Protein AF-A0A7S0FZ85-F1 (afdb_monomer)

Secondary structure (DSSP, 8-state):
------S---SSHHHHHHHHHHTS-SEEEEESS-TTTTSEEEEEEEEEEEEEEEEHHHHHHSGGGGB-SSHHHHHHHHHHTT-EEE---TTT--HHHHHHHHHHT---B--SSHHHHHHHHHHHHHTT--EEEEEEES-HHHHHS-EEE-BPPBPTTTSSBSS--EEEEEEE--SSTT-HHHHHHHH------HHHHHHHHHHHHTSS-TT--TT-HHHHHHHHHHHHHIIIIIS--SS---TTTTSPPPPS--TTTT--SSEEEEE--BTTTB--B-TTS-B-SS----HHHHHHHHHHHHTT--GGGEEEEE--S-HHHHHHHH-SS---GGG-

Radius of gyration: 24.1 Å; Cα contacts (8 Å, |Δi|>4): 458; chains: 1; bounding box: 69×55×60 Å

InterPro domains:
  IPR007210 ABC-type glycine betaine transport system, substrate-binding domain [PF04069] (9-205)

Organism: NCBI:txid73915

Structure (mmCIF, N/CA/C/O backbone):
data_AF-A0A7S0FZ85-F1
#
_entry.id   AF-A0A7S0FZ85-F1
#
loop_
_atom_site.group_PDB
_atom_site.id
_atom_site.type_symbol
_atom_site.label_atom_id
_atom_site.label_alt_id
_atom_site.label_comp_id
_atom_site.label_asym_id
_atom_site.label_entity_id
_atom_site.label_seq_id
_atom_site.pdbx_PDB_ins_code
_atom_site.Cartn_x
_atom_site.Cartn_y
_atom_site.Cartn_z
_atom_site.occupancy
_atom_site.B_iso_or_equiv
_atom_site.auth_seq_id
_atom_site.auth_comp_id
_atom_site.auth_asym_id
_atom_site.auth_atom_id
_atom_site.pdbx_PDB_model_num
ATOM 1 N N . MET A 1 1 ? 13.161 -17.984 -22.690 1.00 35.00 1 MET A N 1
ATOM 2 C CA . MET A 1 1 ? 14.186 -17.324 -21.854 1.00 35.00 1 MET A CA 1
ATOM 3 C C . MET A 1 1 ? 13.791 -17.594 -20.424 1.00 35.00 1 MET A C 1
ATOM 5 O O . MET A 1 1 ? 12.645 -17.324 -20.095 1.00 35.00 1 MET A O 1
ATOM 9 N N . ALA A 1 2 ? 14.662 -18.213 -19.631 1.00 27.00 2 ALA A N 1
ATOM 10 C CA . ALA A 1 2 ? 14.401 -18.362 -18.207 1.00 27.00 2 ALA A CA 1
ATOM 11 C C . ALA A 1 2 ? 14.344 -16.955 -17.605 1.00 27.00 2 ALA A C 1
ATOM 13 O O . ALA A 1 2 ? 15.290 -16.186 -17.784 1.00 27.00 2 ALA A O 1
ATOM 14 N N . VAL A 1 3 ? 13.227 -16.607 -16.967 1.00 30.38 3 VAL A N 1
ATOM 15 C CA . VAL A 1 3 ? 13.177 -15.457 -16.068 1.00 30.38 3 VAL A CA 1
ATOM 16 C C . VAL A 1 3 ? 14.133 -15.820 -14.941 1.00 30.38 3 VAL A C 1
ATOM 18 O O . VAL A 1 3 ? 13.850 -16.703 -14.138 1.00 30.38 3 VAL A O 1
ATOM 21 N N . THR A 1 4 ? 15.339 -15.263 -14.981 1.00 34.91 4 THR A N 1
ATOM 22 C CA . THR A 1 4 ? 16.288 -15.370 -13.879 1.00 34.91 4 THR A CA 1
ATOM 23 C C . THR A 1 4 ? 15.599 -14.806 -12.650 1.00 34.91 4 THR A C 1
ATOM 25 O O . THR A 1 4 ? 15.216 -13.636 -12.668 1.00 34.91 4 THR A O 1
ATOM 28 N N . GLU A 1 5 ? 15.411 -15.642 -11.626 1.00 40.28 5 GLU A N 1
ATOM 29 C CA . GLU A 1 5 ? 15.020 -15.205 -10.286 1.00 40.28 5 GLU A CA 1
ATOM 30 C C . GLU A 1 5 ? 15.815 -13.947 -9.938 1.00 40.28 5 GLU A C 1
ATOM 32 O O . GLU A 1 5 ? 17.039 -13.935 -10.095 1.00 40.28 5 GLU A O 1
ATOM 37 N N . TYR A 1 6 ? 15.127 -12.878 -9.529 1.00 45.69 6 TYR A N 1
ATOM 38 C CA . TYR A 1 6 ? 15.775 -11.660 -9.058 1.00 45.69 6 TYR A CA 1
ATOM 39 C C . TYR A 1 6 ? 16.738 -12.052 -7.925 1.00 45.69 6 TYR A C 1
ATOM 41 O O . TYR A 1 6 ? 16.269 -12.442 -6.855 1.00 45.69 6 TYR A O 1
ATOM 49 N N . PRO A 1 7 ? 18.070 -11.988 -8.123 1.00 54.56 7 PRO A N 1
ATOM 50 C CA . PRO A 1 7 ? 19.026 -12.635 -7.220 1.00 54.56 7 PRO A CA 1
ATOM 51 C C . PRO A 1 7 ? 19.124 -11.955 -5.847 1.00 54.56 7 PRO A C 1
ATOM 53 O O . PRO A 1 7 ? 19.825 -12.441 -4.961 1.00 54.56 7 PRO A O 1
ATOM 56 N N . TYR A 1 8 ? 18.417 -10.840 -5.657 1.00 61.31 8 TYR A N 1
ATOM 57 C CA . TYR A 1 8 ? 18.461 -10.034 -4.453 1.00 61.31 8 TYR A CA 1
ATOM 58 C C . TYR A 1 8 ? 17.046 -9.745 -3.948 1.00 61.31 8 TYR A C 1
ATOM 60 O O . TYR A 1 8 ? 16.333 -8.910 -4.501 1.00 61.31 8 TYR A O 1
ATOM 68 N N . GLN A 1 9 ? 16.657 -10.419 -2.866 1.00 67.50 9 GLN A N 1
ATOM 69 C CA . GLN A 1 9 ? 15.517 -10.030 -2.039 1.00 67.50 9 GLN A CA 1
ATOM 70 C C . GLN A 1 9 ? 16.036 -9.362 -0.767 1.00 67.50 9 GLN A C 1
ATOM 72 O O . GLN A 1 9 ? 16.870 -9.914 -0.048 1.00 67.50 9 GLN A O 1
ATOM 77 N N . PHE A 1 10 ? 15.531 -8.165 -0.487 1.00 73.44 10 PHE A N 1
ATOM 78 C CA . PHE A 1 10 ? 15.885 -7.390 0.696 1.00 73.44 10 PHE A CA 1
ATOM 79 C C . PHE A 1 10 ? 14.686 -7.314 1.631 1.00 73.44 10 PHE A C 1
ATOM 81 O O . PHE A 1 10 ? 13.560 -7.100 1.196 1.00 73.44 10 PHE A O 1
ATOM 88 N N . ASN A 1 11 ? 14.925 -7.459 2.931 1.00 69.44 11 ASN A N 1
ATOM 89 C CA . ASN A 1 11 ? 13.868 -7.427 3.945 1.00 69.44 11 ASN A CA 1
ATOM 90 C C . ASN A 1 11 ? 13.599 -6.015 4.499 1.00 69.44 11 ASN A C 1
ATOM 92 O O . ASN A 1 11 ? 12.772 -5.857 5.391 1.00 69.44 11 ASN A O 1
ATOM 96 N N . SER A 1 12 ? 14.328 -4.999 4.024 1.00 73.88 12 SER A N 1
ATOM 97 C CA . SER A 1 12 ? 14.182 -3.600 4.443 1.00 73.88 12 SER A CA 1
ATOM 98 C C . SER A 1 12 ? 14.848 -2.631 3.460 1.00 73.88 12 SER A C 1
ATOM 100 O O . SER A 1 12 ? 15.860 -2.983 2.841 1.00 73.88 12 SER A O 1
ATOM 102 N N . SER A 1 13 ? 14.365 -1.380 3.391 1.00 81.81 13 SER A N 1
ATOM 103 C CA . SER A 1 13 ? 15.016 -0.306 2.614 1.00 81.81 13 SER A CA 1
ATOM 104 C C . SER A 1 13 ? 16.475 -0.093 3.024 1.00 81.81 13 SER A C 1
ATOM 106 O O . SER A 1 13 ? 17.323 0.142 2.170 1.00 81.81 13 SER A O 1
ATOM 108 N N . GLU A 1 14 ? 16.796 -0.241 4.313 1.00 82.50 14 GLU A N 1
ATOM 109 C CA . GLU A 1 14 ? 18.172 -0.102 4.800 1.00 82.50 14 GLU A CA 1
ATOM 110 C C . GLU A 1 14 ? 19.080 -1.223 4.275 1.00 82.50 14 GLU A C 1
ATOM 112 O O . GLU A 1 14 ? 20.201 -0.964 3.839 1.00 82.50 14 GLU A O 1
ATOM 117 N N . SER A 1 15 ? 18.614 -2.476 4.277 1.00 81.50 15 SER A N 1
ATOM 118 C CA . SER A 1 15 ? 19.395 -3.590 3.723 1.00 81.50 15 SER A CA 1
ATOM 119 C C . SER A 1 15 ? 19.633 -3.435 2.215 1.00 81.50 15 SER A C 1
ATOM 121 O O . SER A 1 15 ? 20.761 -3.639 1.761 1.00 81.50 15 SER A O 1
ATOM 123 N N . ALA A 1 16 ? 18.622 -2.973 1.471 1.00 84.56 16 ALA A N 1
ATOM 124 C CA . ALA A 1 16 ? 18.735 -2.683 0.045 1.00 84.56 16 ALA A CA 1
ATOM 125 C C . ALA A 1 16 ? 19.700 -1.517 -0.225 1.00 84.56 16 ALA A C 1
ATOM 127 O O . ALA A 1 16 ? 20.583 -1.619 -1.073 1.00 84.56 16 ALA A O 1
ATOM 128 N N . ALA A 1 17 ? 19.620 -0.431 0.548 1.00 85.06 17 ALA A N 1
ATOM 129 C CA . ALA A 1 17 ? 20.538 0.699 0.418 1.00 85.06 17 ALA A CA 1
ATOM 130 C C . ALA A 1 17 ? 21.989 0.318 0.736 1.00 85.06 17 ALA A C 1
ATOM 132 O O . ALA A 1 17 ? 22.919 0.786 0.081 1.00 85.06 17 ALA A O 1
ATOM 133 N N . ASN A 1 18 ? 22.203 -0.570 1.709 1.00 86.00 18 ASN A N 1
ATOM 134 C CA . ASN A 1 18 ? 23.529 -1.111 1.985 1.00 86.00 18 ASN A CA 1
ATOM 135 C C . ASN A 1 18 ? 24.073 -1.956 0.824 1.00 86.00 18 ASN A C 1
ATOM 137 O O . ASN A 1 18 ? 25.271 -1.901 0.560 1.00 86.00 18 ASN A O 1
ATOM 141 N N . ALA A 1 19 ? 23.222 -2.697 0.111 1.00 85.25 19 ALA A N 1
ATOM 142 C CA . ALA A 1 19 ? 23.628 -3.399 -1.106 1.00 85.25 19 ALA A CA 1
ATOM 143 C C . ALA A 1 19 ? 24.015 -2.422 -2.228 1.00 85.25 19 ALA A C 1
ATOM 145 O O . ALA A 1 19 ? 25.037 -2.625 -2.885 1.00 85.25 19 ALA A O 1
ATOM 146 N N . VAL A 1 20 ? 23.291 -1.302 -2.365 1.00 84.50 20 VAL A N 1
ATOM 147 C CA . VAL A 1 20 ? 23.674 -0.214 -3.282 1.00 84.50 20 VAL A CA 1
ATOM 148 C C . VAL A 1 20 ? 25.048 0.354 -2.925 1.00 84.50 20 VAL A C 1
ATOM 150 O O . VAL A 1 20 ? 25.921 0.435 -3.787 1.00 84.50 20 VAL A O 1
ATOM 153 N N . ARG A 1 21 ? 25.299 0.662 -1.644 1.00 87.25 21 ARG A N 1
ATOM 154 C CA . ARG A 1 21 ? 26.613 1.140 -1.157 1.00 87.25 21 ARG A CA 1
ATOM 155 C C . ARG A 1 21 ? 27.754 0.179 -1.495 1.00 87.25 21 ARG A C 1
ATOM 157 O O . ARG A 1 21 ? 28.847 0.626 -1.822 1.00 87.25 21 ARG A O 1
ATOM 164 N N . ARG A 1 22 ? 27.507 -1.133 -1.413 1.00 87.12 22 ARG A N 1
ATOM 165 C CA . ARG A 1 22 ? 28.497 -2.178 -1.724 1.00 87.12 22 ARG A CA 1
ATOM 166 C C . ARG A 1 22 ? 28.657 -2.457 -3.222 1.00 87.12 22 ARG A C 1
ATOM 168 O O . ARG A 1 22 ? 29.558 -3.203 -3.586 1.00 87.12 22 ARG A O 1
ATOM 175 N N . GLY A 1 23 ? 27.819 -1.865 -4.076 1.00 82.12 23 GLY A N 1
ATOM 176 C CA . GLY A 1 23 ? 27.829 -2.115 -5.521 1.00 82.12 23 GLY A CA 1
ATOM 177 C C . GLY A 1 23 ? 27.241 -3.474 -5.913 1.00 82.12 23 GLY A C 1
ATOM 178 O O . GLY A 1 23 ? 27.530 -3.971 -6.993 1.00 82.12 23 GLY A O 1
ATOM 179 N N . GLU A 1 24 ? 26.440 -4.089 -5.038 1.00 83.19 24 GLU A N 1
ATOM 180 C CA . GLU A 1 24 ? 25.703 -5.330 -5.334 1.00 83.19 24 GLU A CA 1
ATOM 181 C C . GLU A 1 24 ? 24.423 -5.049 -6.135 1.00 83.19 24 GLU A C 1
ATOM 183 O O . GLU A 1 24 ? 23.919 -5.920 -6.837 1.00 83.19 24 GLU A O 1
ATOM 188 N N . VAL A 1 25 ? 23.898 -3.826 -6.013 1.00 81.56 25 VAL A N 1
ATOM 189 C CA . VAL A 1 25 ? 22.704 -3.329 -6.700 1.00 81.56 25 VAL A CA 1
ATOM 190 C C . VAL A 1 25 ? 22.992 -1.923 -7.211 1.00 81.56 25 VAL A C 1
ATOM 192 O O . VAL A 1 25 ? 23.540 -1.100 -6.481 1.00 81.56 25 VAL A O 1
ATOM 195 N N . ASP A 1 26 ? 22.603 -1.618 -8.445 1.00 77.06 26 ASP A N 1
ATOM 196 C CA . ASP A 1 26 ? 22.867 -0.299 -9.030 1.00 77.06 26 ASP A CA 1
ATOM 197 C C . ASP A 1 26 ? 21.917 0.781 -8.498 1.00 77.06 26 ASP A C 1
ATOM 199 O O . ASP A 1 26 ? 22.338 1.910 -8.234 1.00 77.06 26 ASP A O 1
ATOM 203 N N . ILE A 1 27 ? 20.632 0.438 -8.343 1.00 80.31 27 ILE A N 1
ATOM 204 C CA . ILE A 1 27 ? 19.545 1.368 -8.021 1.00 80.31 27 ILE A CA 1
ATOM 205 C C . ILE A 1 27 ? 18.593 0.732 -7.005 1.00 80.31 27 ILE A C 1
ATOM 207 O O . ILE A 1 27 ? 18.130 -0.392 -7.184 1.00 80.31 27 ILE A O 1
ATOM 211 N N . LEU A 1 28 ? 18.224 1.501 -5.986 1.00 81.38 28 LEU A N 1
ATOM 212 C CA . LEU A 1 28 ? 17.037 1.281 -5.170 1.00 81.38 28 LEU A CA 1
ATOM 213 C C . LEU A 1 28 ? 16.027 2.378 -5.521 1.00 81.38 28 LEU A C 1
ATOM 215 O O . LEU A 1 28 ? 16.229 3.551 -5.200 1.00 81.38 28 LEU A O 1
ATOM 219 N N . ALA A 1 29 ? 14.959 1.983 -6.216 1.00 80.81 29 ALA A N 1
ATOM 220 C CA . ALA A 1 29 ? 13.966 2.906 -6.766 1.00 80.81 29 ALA A CA 1
ATOM 221 C C . ALA A 1 29 ? 13.216 3.686 -5.675 1.00 80.81 29 ALA A C 1
ATOM 223 O O . ALA A 1 29 ? 12.905 4.862 -5.864 1.00 80.81 29 ALA A O 1
ATOM 224 N N . GLU A 1 30 ? 12.987 3.045 -4.529 1.00 82.00 30 GLU A N 1
ATOM 225 C CA . GLU A 1 30 ? 12.226 3.596 -3.418 1.00 82.00 30 GLU A CA 1
ATOM 226 C C . GLU A 1 30 ? 12.865 3.217 -2.077 1.00 82.00 30 GLU A C 1
ATOM 228 O O . GLU A 1 30 ? 13.047 2.045 -1.744 1.00 82.00 30 GLU A O 1
ATOM 233 N N . CYS A 1 31 ? 13.196 4.227 -1.282 1.00 83.81 31 CYS A N 1
ATOM 234 C CA . CYS A 1 31 ? 13.675 4.071 0.079 1.00 83.81 31 CYS A CA 1
ATOM 235 C C . CYS A 1 31 ? 12.766 4.802 1.075 1.00 83.81 31 CYS A C 1
ATOM 237 O O . CYS A 1 31 ? 12.530 6.004 0.944 1.00 83.81 31 CYS A O 1
ATOM 239 N N . TRP A 1 32 ? 12.358 4.064 2.113 1.00 83.06 32 TRP A N 1
ATOM 240 C CA . TRP A 1 32 ? 11.503 4.497 3.225 1.00 83.06 32 TRP A CA 1
ATOM 241 C C . TRP A 1 32 ? 12.280 4.872 4.499 1.00 83.06 32 TRP A C 1
ATOM 243 O O . TRP A 1 32 ? 11.699 5.067 5.563 1.00 83.06 32 TRP A O 1
ATOM 253 N N . THR A 1 33 ? 13.608 4.945 4.433 1.00 79.19 33 THR A N 1
ATOM 254 C CA . THR A 1 33 ? 14.489 5.280 5.562 1.00 79.19 33 THR A CA 1
ATOM 255 C C . THR A 1 33 ? 15.518 6.342 5.160 1.00 79.19 33 THR A C 1
ATOM 257 O O . THR A 1 33 ? 15.493 6.892 4.060 1.00 79.19 33 THR A O 1
ATOM 260 N N . ALA A 1 34 ? 16.458 6.667 6.048 1.00 77.62 34 ALA A N 1
ATOM 261 C CA . ALA A 1 34 ? 17.569 7.563 5.736 1.00 77.62 34 ALA A CA 1
ATOM 262 C C . ALA A 1 34 ? 18.654 6.863 4.880 1.00 77.62 34 ALA A C 1
ATOM 264 O O . ALA A 1 34 ? 19.801 6.731 5.302 1.00 77.62 34 ALA A O 1
ATOM 265 N N . CYS A 1 35 ? 18.312 6.412 3.667 1.00 82.44 35 CYS A N 1
ATOM 266 C CA . CYS A 1 35 ? 19.232 5.646 2.811 1.00 82.44 35 CYS A CA 1
ATOM 267 C C . CYS A 1 35 ? 20.357 6.469 2.165 1.00 82.44 35 CYS A C 1
ATOM 269 O O . CYS A 1 35 ? 21.256 5.889 1.561 1.00 82.44 35 CYS A O 1
ATOM 271 N N . THR A 1 36 ? 20.335 7.797 2.266 1.00 84.44 36 THR A N 1
ATOM 272 C CA . THR A 1 36 ? 21.142 8.700 1.424 1.00 84.44 36 THR A CA 1
ATOM 273 C C . THR A 1 36 ? 22.639 8.738 1.758 1.00 84.44 36 THR A C 1
ATOM 275 O O . THR A 1 36 ? 23.430 9.266 0.982 1.00 84.44 36 THR A O 1
ATOM 278 N N . GLY A 1 37 ? 23.066 8.185 2.896 1.00 86.75 37 GLY A N 1
ATOM 279 C CA . GLY A 1 37 ? 24.476 8.182 3.289 1.00 86.75 37 GLY A CA 1
ATOM 280 C C . GLY A 1 37 ? 25.348 7.333 2.357 1.00 86.75 37 GLY A C 1
ATOM 281 O O . GLY A 1 37 ? 25.099 6.140 2.204 1.00 86.75 37 GLY A O 1
ATOM 282 N N . GLY A 1 38 ? 26.395 7.923 1.772 1.00 85.50 38 GLY A N 1
ATOM 283 C CA . G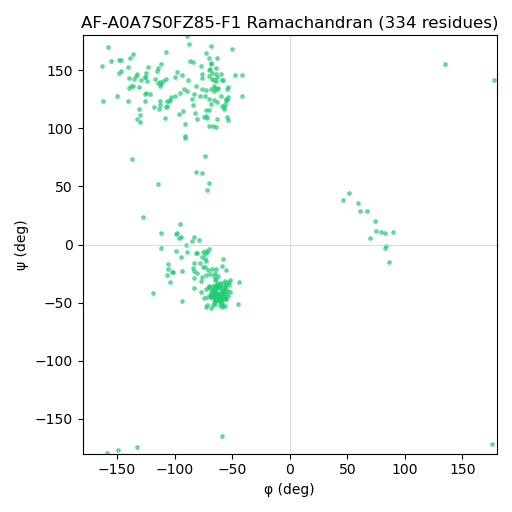LY A 1 38 ? 27.408 7.196 0.988 1.00 85.50 38 GLY A CA 1
ATOM 284 C C . GLY A 1 38 ? 26.969 6.737 -0.409 1.00 85.50 38 GLY A C 1
ATOM 285 O O . GLY A 1 38 ? 27.678 5.947 -1.023 1.00 85.50 38 GLY A O 1
ATOM 286 N N . VAL A 1 39 ? 25.830 7.222 -0.904 1.00 88.56 39 VAL A N 1
ATOM 287 C CA . VAL A 1 39 ? 25.280 6.960 -2.246 1.00 88.56 39 VAL A CA 1
ATOM 288 C C . VAL A 1 39 ? 24.770 8.263 -2.851 1.00 88.56 39 VAL A C 1
ATOM 290 O O . VAL A 1 39 ? 24.559 9.241 -2.132 1.00 88.56 39 VAL A O 1
ATOM 293 N N . SER A 1 40 ? 24.543 8.282 -4.162 1.00 89.44 40 SER A N 1
ATOM 294 C CA . SER A 1 40 ? 23.756 9.356 -4.763 1.00 89.44 40 SER A CA 1
ATOM 295 C C . SER A 1 40 ? 22.273 9.134 -4.474 1.00 89.44 40 SER A C 1
ATOM 297 O O . SER A 1 40 ? 21.806 7.997 -4.375 1.00 89.44 40 SER A O 1
ATOM 299 N N . ALA A 1 41 ? 21.533 10.227 -4.308 1.00 88.38 41 ALA A N 1
ATOM 300 C CA . ALA A 1 41 ? 20.122 10.182 -3.960 1.00 88.38 41 ALA A CA 1
ATOM 301 C C . ALA A 1 41 ? 19.355 11.363 -4.553 1.00 88.38 41 ALA A C 1
ATOM 303 O O . ALA A 1 41 ? 19.875 12.479 -4.641 1.00 88.38 41 ALA A O 1
ATOM 304 N N . LYS A 1 42 ? 18.088 11.131 -4.895 1.00 84.50 42 LYS A N 1
ATOM 305 C CA . LYS A 1 42 ? 17.154 12.170 -5.339 1.00 84.50 42 LYS A CA 1
ATOM 306 C C . LYS A 1 42 ? 15.791 11.943 -4.682 1.00 84.50 42 LYS A C 1
ATOM 308 O O . LYS A 1 42 ? 15.351 10.792 -4.608 1.00 84.50 42 LYS A O 1
ATOM 313 N N . PRO A 1 43 ? 15.127 12.997 -4.172 1.00 82.06 43 PRO A N 1
ATOM 314 C CA . PRO A 1 43 ? 13.810 12.828 -3.582 1.00 82.06 43 PRO A CA 1
ATOM 315 C C . PRO A 1 43 ? 12.817 12.461 -4.683 1.00 82.06 43 PRO A C 1
ATOM 317 O O . PRO A 1 43 ? 12.871 13.008 -5.783 1.00 82.06 43 PRO A O 1
ATOM 320 N N . LEU A 1 44 ? 11.874 11.576 -4.379 1.00 75.69 44 LEU A N 1
ATOM 321 C CA . LEU A 1 44 ? 10.758 11.285 -5.281 1.00 75.69 44 LEU A CA 1
ATOM 322 C C . LEU A 1 44 ? 9.741 12.437 -5.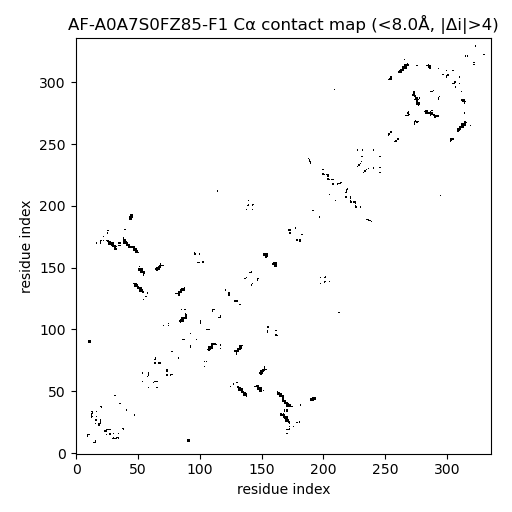331 1.00 75.69 44 LEU A C 1
ATOM 324 O O . LEU A 1 44 ? 8.921 12.486 -6.237 1.00 75.69 44 LEU A O 1
ATOM 328 N N . GLY A 1 45 ? 9.811 13.389 -4.393 1.00 75.94 45 GLY A N 1
ATOM 329 C CA . GLY A 1 45 ? 8.815 14.461 -4.242 1.00 75.94 45 GLY A CA 1
ATOM 330 C C . GLY A 1 45 ? 7.585 14.032 -3.438 1.00 75.94 45 GLY A C 1
ATOM 331 O O . GLY A 1 45 ? 6.604 14.764 -3.359 1.00 75.94 45 GLY A O 1
ATOM 332 N N . LEU A 1 46 ? 7.651 12.854 -2.817 1.00 77.88 46 LEU A N 1
ATOM 333 C CA . LEU A 1 46 ? 6.552 12.208 -2.116 1.00 77.88 46 LEU A CA 1
ATOM 334 C C . LEU A 1 46 ? 6.961 11.889 -0.684 1.00 77.88 46 LEU A C 1
ATOM 336 O O . LEU A 1 46 ? 8.121 11.565 -0.419 1.00 77.88 46 LEU A O 1
ATOM 340 N N . ASN A 1 47 ? 5.983 11.937 0.215 1.00 86.38 47 ASN A N 1
ATOM 341 C CA . ASN A 1 47 ? 6.139 11.432 1.567 1.00 86.38 47 ASN A CA 1
ATOM 342 C C . ASN A 1 47 ? 5.356 10.129 1.703 1.00 86.38 47 ASN A C 1
ATOM 344 O O . ASN A 1 47 ? 4.146 10.106 1.482 1.00 86.38 47 ASN A O 1
ATOM 348 N N . GLY A 1 48 ? 6.053 9.077 2.106 1.00 87.38 48 GLY A N 1
ATOM 349 C CA . GLY A 1 48 ? 5.473 7.837 2.568 1.00 87.38 48 GLY A CA 1
ATOM 350 C C . GLY A 1 48 ? 4.940 7.999 3.989 1.00 87.38 48 GLY A C 1
ATOM 351 O O . GLY A 1 48 ? 5.616 8.569 4.843 1.00 87.38 48 GLY A O 1
ATOM 352 N N . THR A 1 49 ? 3.732 7.524 4.264 1.00 90.00 49 THR A N 1
ATOM 353 C CA . THR A 1 49 ? 3.156 7.515 5.613 1.00 90.00 49 THR A CA 1
ATOM 354 C C . THR A 1 49 ? 2.592 6.143 5.919 1.00 90.00 49 THR A C 1
ATOM 356 O O . THR A 1 49 ? 1.632 5.699 5.293 1.00 90.00 49 THR A O 1
ATOM 359 N N . GLU A 1 50 ? 3.171 5.486 6.914 1.00 93.00 50 GLU A N 1
ATOM 360 C CA . GLU A 1 50 ? 2.653 4.243 7.477 1.00 93.00 50 GLU A CA 1
ATOM 361 C C . GLU A 1 50 ? 1.627 4.539 8.578 1.00 93.00 50 GLU A C 1
ATOM 363 O O . GLU A 1 50 ? 1.615 5.616 9.179 1.00 93.00 50 GLU A O 1
ATOM 368 N N . GLY A 1 51 ? 0.758 3.582 8.877 1.00 95.62 51 GLY A N 1
ATOM 369 C CA . GLY A 1 51 ? -0.217 3.753 9.943 1.00 95.62 51 GLY A CA 1
ATOM 370 C C . GLY A 1 51 ? -1.198 2.605 10.070 1.00 95.62 51 GLY A C 1
ATOM 371 O O . GLY A 1 51 ? -1.067 1.568 9.427 1.00 95.62 51 GLY A O 1
ATOM 372 N N . ILE A 1 52 ? -2.201 2.813 10.921 1.00 97.69 52 ILE A N 1
ATOM 373 C CA . ILE A 1 52 ? -3.399 1.978 10.941 1.00 97.69 52 ILE A CA 1
ATOM 374 C C . ILE A 1 52 ? -4.457 2.665 10.092 1.00 97.69 52 ILE A C 1
ATOM 376 O O . ILE A 1 52 ? -4.739 3.843 10.301 1.00 97.69 52 ILE A O 1
ATOM 380 N N . TYR A 1 53 ? -5.069 1.922 9.183 1.00 98.00 53 TYR A N 1
ATOM 381 C CA . TYR A 1 53 ? -6.145 2.393 8.329 1.00 98.00 53 TYR A CA 1
ATOM 382 C C . TYR A 1 53 ? -7.438 1.650 8.646 1.00 98.00 53 TYR A C 1
ATOM 384 O O . TYR A 1 53 ? -7.436 0.484 9.053 1.00 98.00 53 TYR A O 1
ATOM 392 N N . MET A 1 54 ? -8.559 2.341 8.451 1.00 98.12 54 MET A N 1
ATOM 393 C CA . MET A 1 54 ? -9.897 1.768 8.553 1.00 98.12 54 MET A CA 1
ATOM 394 C C . MET A 1 54 ? -10.753 2.172 7.352 1.00 98.12 54 MET A C 1
ATOM 396 O O . MET A 1 54 ? -10.621 3.292 6.849 1.00 98.12 54 MET A O 1
ATOM 400 N N . PRO A 1 55 ? -11.671 1.305 6.898 1.00 97.19 55 PRO A N 1
ATOM 401 C CA . PRO A 1 55 ? -12.652 1.693 5.900 1.00 97.19 55 PRO A CA 1
ATOM 402 C C . PRO A 1 55 ? -13.621 2.749 6.434 1.00 97.19 55 PRO A C 1
ATOM 404 O O . PRO A 1 55 ? -14.125 2.655 7.556 1.00 97.19 55 PRO A O 1
ATOM 407 N N . ASP A 1 56 ? -13.973 3.702 5.579 1.00 95.12 56 ASP A N 1
ATOM 408 C CA . ASP A 1 56 ? -14.911 4.789 5.872 1.00 95.12 56 ASP A CA 1
ATOM 409 C C . ASP A 1 56 ? -16.282 4.278 6.355 1.00 95.12 56 ASP A C 1
ATOM 411 O O . ASP A 1 56 ? -16.895 4.876 7.237 1.00 95.12 56 ASP A O 1
ATOM 415 N N . TYR A 1 57 ? -16.754 3.123 5.863 1.00 94.25 57 TYR A N 1
ATOM 416 C CA . TYR A 1 57 ? -18.015 2.536 6.337 1.00 94.25 57 TYR A CA 1
ATOM 417 C C . TYR A 1 57 ? -17.962 2.118 7.817 1.00 94.25 57 TYR A C 1
ATOM 419 O O . TYR A 1 57 ? -18.979 2.192 8.512 1.00 94.25 57 TYR A O 1
ATOM 427 N N . VAL A 1 58 ? -16.788 1.723 8.324 1.00 97.56 58 VAL A N 1
ATOM 428 C CA . VAL A 1 58 ? -16.604 1.393 9.743 1.00 97.56 58 VAL A CA 1
ATOM 429 C C . VAL A 1 58 ? -16.590 2.671 10.567 1.00 97.56 58 VAL A C 1
ATOM 431 O O . VAL A 1 58 ? -17.308 2.761 11.561 1.00 97.56 58 VAL A O 1
ATOM 434 N N . LEU A 1 59 ? -15.840 3.682 10.123 1.00 97.31 59 LEU A N 1
ATOM 435 C CA . LEU A 1 59 ? -15.723 4.958 10.829 1.00 97.31 59 LEU A CA 1
ATOM 436 C C . LEU A 1 59 ? -17.048 5.724 10.866 1.00 97.31 59 LEU A C 1
ATOM 438 O O . LEU A 1 59 ? -17.403 6.283 11.895 1.00 97.31 59 LEU A O 1
ATOM 442 N N . LYS A 1 60 ? -17.846 5.690 9.798 1.00 95.69 60 LYS A N 1
ATOM 443 C CA . LYS A 1 60 ? -19.196 6.275 9.803 1.00 95.69 60 LYS A CA 1
ATOM 444 C C . LYS A 1 60 ? -20.141 5.570 10.771 1.00 95.69 60 LYS A C 1
ATOM 446 O O . LYS A 1 60 ? -20.974 6.223 11.393 1.00 95.69 60 LYS A O 1
ATOM 451 N N . SER A 1 61 ? -20.007 4.252 10.902 1.00 94.94 61 SER A N 1
ATOM 452 C CA . SER A 1 61 ? -20.839 3.446 11.803 1.00 94.94 61 SER A CA 1
ATOM 453 C C . SER A 1 61 ? -20.405 3.573 13.265 1.00 94.94 61 SER A C 1
ATOM 455 O O . SER A 1 61 ? -21.235 3.485 14.169 1.00 94.94 61 SER A O 1
ATOM 457 N N . VAL A 1 62 ? -19.109 3.787 13.508 1.00 95.06 62 VAL A N 1
ATOM 458 C CA . VAL A 1 62 ? -18.517 3.927 14.843 1.00 95.06 62 VAL A CA 1
ATOM 459 C C . VAL A 1 62 ? -17.498 5.082 14.845 1.00 95.06 62 VAL A C 1
ATOM 461 O O . VAL A 1 62 ? -16.292 4.837 14.911 1.00 95.06 62 VAL A O 1
ATOM 464 N N . PRO A 1 63 ? -17.952 6.354 14.819 1.00 94.44 63 PRO A N 1
ATOM 465 C CA . PRO A 1 63 ? -17.070 7.523 14.696 1.00 94.44 63 PRO A CA 1
ATOM 466 C C . PRO A 1 63 ? -15.910 7.607 15.698 1.00 94.44 63 PRO A C 1
ATOM 468 O O . PRO A 1 63 ? -14.823 8.018 15.293 1.00 94.44 63 PRO A O 1
ATOM 471 N N . PRO A 1 64 ? -16.057 7.170 16.969 1.00 93.56 64 PRO A N 1
ATOM 472 C CA . PRO A 1 64 ? -14.938 7.161 17.910 1.00 93.56 64 PRO A CA 1
ATOM 473 C C . PRO A 1 64 ? -13.729 6.321 17.472 1.00 93.56 64 PRO A C 1
ATOM 475 O O . PRO A 1 64 ? -12.649 6.520 18.008 1.00 93.56 64 PRO A O 1
ATOM 478 N N . LEU A 1 65 ? -13.873 5.394 16.515 1.00 96.94 65 LEU A N 1
ATOM 479 C CA . LEU A 1 65 ? -12.754 4.578 16.026 1.00 96.94 65 LEU A CA 1
ATOM 480 C C . LEU A 1 65 ? -11.795 5.327 15.091 1.00 96.94 65 LEU A C 1
ATOM 482 O O . LEU A 1 65 ? -10.756 4.771 14.749 1.00 96.94 65 LEU A O 1
ATOM 486 N N . ALA A 1 66 ? -12.100 6.568 14.702 1.00 97.56 66 ALA A N 1
ATOM 487 C CA . ALA A 1 66 ? -11.181 7.395 13.921 1.00 97.56 66 ALA A CA 1
ATOM 488 C C . ALA A 1 66 ? -10.016 7.959 14.762 1.00 97.56 66 ALA A C 1
ATOM 490 O O . ALA A 1 66 ? -8.991 8.350 14.202 1.00 97.56 66 ALA A O 1
ATOM 491 N N . ASP A 1 67 ? -10.153 7.999 16.094 1.00 97.81 67 ASP A N 1
ATOM 492 C CA . ASP A 1 67 ? -9.162 8.571 17.010 1.00 97.81 67 ASP A CA 1
ATOM 493 C C . ASP A 1 67 ? -8.845 7.601 18.156 1.00 97.81 67 ASP A C 1
ATOM 495 O O . ASP A 1 67 ? -9.676 7.325 19.019 1.00 97.81 67 ASP A O 1
ATOM 499 N N . TRP A 1 68 ? -7.624 7.068 18.145 1.00 97.50 68 TRP A N 1
ATOM 500 C CA . TRP A 1 68 ? -7.125 6.081 19.099 1.00 97.50 68 TRP A CA 1
ATOM 501 C C . TRP A 1 68 ? -6.295 6.696 20.234 1.00 97.50 68 TRP A C 1
ATOM 503 O O . TRP A 1 68 ? -5.671 5.967 21.008 1.00 97.50 68 TRP A O 1
ATOM 513 N N . THR A 1 69 ? -6.272 8.028 20.359 1.00 96.81 69 THR A N 1
ATOM 514 C CA . THR A 1 69 ? -5.476 8.727 21.383 1.00 96.81 69 THR A CA 1
ATOM 515 C C . THR A 1 69 ? -5.879 8.353 22.814 1.00 96.81 69 THR A C 1
ATOM 517 O O . THR A 1 69 ? -5.010 8.246 23.680 1.00 96.81 69 THR A O 1
ATOM 520 N N . ASP A 1 70 ? -7.162 8.062 23.068 1.00 96.12 70 ASP A N 1
ATOM 521 C CA . ASP A 1 70 ? -7.612 7.386 24.292 1.00 96.12 70 ASP A CA 1
ATOM 522 C C . ASP A 1 70 ? -7.627 5.864 24.085 1.00 96.12 70 ASP A C 1
ATOM 524 O O . ASP A 1 70 ? -8.617 5.265 23.646 1.00 96.12 70 ASP A O 1
ATOM 528 N N . VAL A 1 71 ? -6.516 5.223 24.452 1.00 95.06 71 VAL A N 1
ATOM 529 C CA . VAL A 1 71 ? -6.304 3.775 24.303 1.00 95.06 71 VAL A CA 1
ATOM 530 C C . VAL A 1 71 ? -7.388 2.951 25.006 1.00 95.06 71 VAL A C 1
ATOM 532 O O . VAL A 1 71 ? -7.822 1.918 24.489 1.00 95.06 71 VAL A O 1
ATOM 535 N N . LYS A 1 72 ? -7.866 3.383 26.181 1.00 94.62 72 LYS A N 1
ATOM 536 C CA . LYS A 1 72 ? -8.840 2.613 26.969 1.00 94.62 72 LYS A CA 1
ATOM 537 C C . LYS A 1 72 ? -10.213 2.633 26.306 1.00 94.62 72 LYS A C 1
ATOM 539 O O . LYS A 1 72 ? -10.863 1.586 26.210 1.00 94.62 72 LYS A O 1
ATOM 544 N N . THR A 1 73 ? -10.648 3.808 25.861 1.00 94.38 73 THR A N 1
ATOM 545 C CA . THR A 1 73 ? -11.921 3.976 25.148 1.00 94.38 73 THR A CA 1
ATOM 546 C C . THR A 1 73 ? -11.892 3.238 23.813 1.00 94.38 73 THR A C 1
ATOM 548 O O . THR A 1 73 ? -12.806 2.466 23.516 1.00 94.38 73 THR A O 1
ATOM 551 N N . THR A 1 74 ? -10.793 3.371 23.076 1.00 95.62 74 THR A N 1
ATOM 552 C CA . THR A 1 74 ? -10.562 2.696 21.795 1.00 95.62 74 THR A CA 1
ATOM 553 C C . THR A 1 74 ? -10.620 1.184 21.925 1.00 95.62 74 THR A C 1
ATOM 555 O O . THR A 1 74 ? -11.396 0.534 21.228 1.00 95.62 74 THR A O 1
ATOM 558 N N . ARG A 1 75 ? -9.870 0.604 22.872 1.00 94.88 75 ARG A N 1
ATOM 559 C CA . ARG A 1 75 ? -9.863 -0.847 23.103 1.00 94.88 75 ARG A CA 1
ATOM 560 C C . ARG A 1 75 ? -11.272 -1.377 23.363 1.00 94.88 75 ARG A C 1
ATOM 562 O O . ARG A 1 75 ? -11.655 -2.412 22.824 1.00 94.88 75 ARG A O 1
ATOM 569 N N . ARG A 1 76 ? -12.066 -0.660 24.165 1.00 95.12 76 ARG A N 1
ATOM 570 C CA . ARG A 1 76 ? -13.459 -1.036 24.438 1.00 95.12 76 ARG A CA 1
ATOM 571 C C . ARG A 1 76 ? -14.320 -0.986 23.175 1.00 95.12 76 ARG A C 1
ATOM 573 O O . ARG A 1 76 ? -15.128 -1.888 22.977 1.00 95.12 76 ARG A O 1
ATOM 580 N N . ALA A 1 77 ? -14.165 0.046 22.348 1.00 96.06 77 ALA A N 1
ATOM 581 C CA . ALA A 1 77 ? -14.911 0.185 21.102 1.00 96.06 77 ALA A CA 1
ATOM 582 C C . ALA A 1 77 ? -14.547 -0.922 20.097 1.00 96.06 77 ALA A C 1
ATOM 584 O O . ALA A 1 77 ? -15.447 -1.591 19.593 1.00 96.06 77 ALA A O 1
ATOM 585 N N . LEU A 1 78 ? -13.255 -1.190 19.883 1.00 96.50 78 LEU A N 1
ATOM 586 C CA . LEU A 1 78 ? -12.782 -2.255 18.991 1.00 96.50 78 LEU A CA 1
ATOM 587 C C . LEU A 1 78 ? -13.358 -3.624 19.382 1.00 96.50 78 LEU A C 1
ATOM 589 O O . LEU A 1 78 ? -13.914 -4.322 18.535 1.00 96.50 78 LEU A O 1
ATOM 593 N N . LEU A 1 79 ? -13.307 -3.969 20.675 1.00 94.25 79 LEU A N 1
ATOM 594 C CA . LEU A 1 79 ? -13.867 -5.223 21.192 1.00 94.25 79 LEU A CA 1
ATOM 595 C C . LEU A 1 79 ? -15.392 -5.281 21.050 1.00 94.25 79 LEU A C 1
ATOM 597 O O . LEU A 1 79 ? -15.931 -6.290 20.603 1.00 94.25 79 LEU A O 1
ATOM 601 N N . ARG A 1 80 ? -16.098 -4.200 21.407 1.00 96.44 80 ARG A N 1
ATOM 602 C CA . ARG A 1 80 ? -17.567 -4.136 21.336 1.00 96.44 80 ARG A CA 1
ATOM 603 C C . ARG A 1 80 ? -18.086 -4.326 19.912 1.00 96.44 80 ARG A C 1
ATOM 605 O O . ARG A 1 80 ? -19.148 -4.916 19.735 1.00 96.44 80 ARG A O 1
ATOM 612 N N . HIS A 1 81 ? -17.365 -3.801 18.927 1.00 96.19 81 HIS A N 1
ATOM 613 C CA . HIS A 1 81 ? -17.758 -3.844 17.521 1.00 96.19 81 HIS A CA 1
ATOM 614 C C . HIS A 1 81 ? -17.113 -4.998 16.743 1.00 96.19 81 HIS A C 1
ATOM 616 O O . HIS A 1 81 ? -17.311 -5.085 15.534 1.00 96.19 81 HIS A O 1
ATOM 622 N N . GLY A 1 82 ? -16.376 -5.888 17.421 1.00 95.62 82 GLY A N 1
ATOM 623 C CA . GLY A 1 82 ? -15.765 -7.065 16.803 1.00 95.62 82 GLY A CA 1
ATOM 624 C C . GLY A 1 82 ? -14.801 -6.716 15.669 1.00 95.62 82 GLY A C 1
ATOM 625 O O . GLY A 1 82 ? -14.772 -7.419 14.664 1.00 95.62 82 GLY A O 1
ATOM 626 N N . VAL A 1 83 ? -14.063 -5.609 15.802 1.00 97.81 83 VAL A N 1
ATOM 627 C CA . VAL A 1 83 ? -13.153 -5.132 14.755 1.00 97.81 83 VAL A CA 1
ATOM 628 C C . VAL A 1 83 ? -11.984 -6.102 14.621 1.00 97.81 83 VAL A C 1
ATOM 630 O O . VAL A 1 83 ? -11.241 -6.317 15.581 1.00 97.81 83 VAL A O 1
ATOM 633 N N . HIS A 1 84 ? -11.808 -6.674 13.431 1.00 97.81 84 HIS A N 1
ATOM 634 C CA . HIS A 1 84 ? -10.642 -7.494 13.122 1.00 97.81 84 HIS A CA 1
ATOM 635 C C . HIS A 1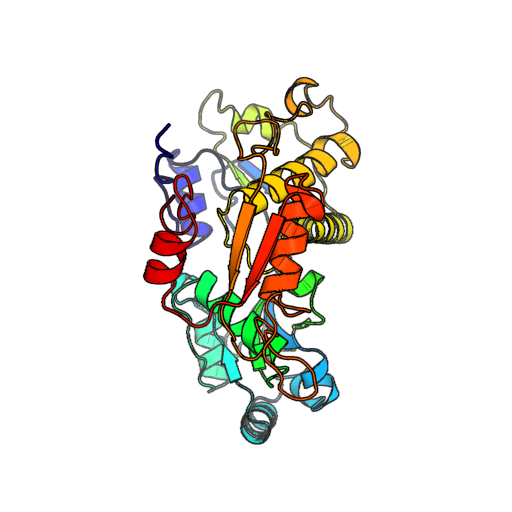 84 ? -9.396 -6.612 12.962 1.00 97.81 84 HIS A C 1
ATOM 637 O O . HIS A 1 84 ? -9.455 -5.582 12.294 1.00 97.81 84 HIS A O 1
ATOM 643 N N . LEU A 1 85 ? -8.283 -6.992 13.588 1.00 98.31 85 LEU A N 1
ATOM 644 C CA . LEU A 1 85 ? -7.047 -6.210 13.605 1.00 98.31 85 LEU A CA 1
ATOM 645 C C . LEU A 1 85 ? -5.956 -6.956 12.837 1.00 98.31 85 LEU A C 1
ATOM 647 O O . LEU A 1 85 ? -5.544 -8.035 13.260 1.00 98.31 85 LEU A O 1
ATOM 651 N N . ILE A 1 86 ? -5.477 -6.375 11.740 1.00 98.12 86 ILE A N 1
ATOM 652 C CA . ILE A 1 86 ? -4.475 -6.984 10.853 1.00 98.12 86 ILE A CA 1
ATOM 653 C C . ILE A 1 86 ? -3.171 -6.180 10.945 1.00 98.12 86 ILE A C 1
ATOM 655 O O . ILE A 1 86 ? -3.164 -4.963 10.778 1.00 98.12 86 ILE A O 1
ATOM 659 N N . GLY A 1 87 ? -2.068 -6.829 11.293 1.00 97.19 87 GLY A N 1
ATOM 660 C CA . GLY A 1 87 ? -0.752 -6.200 11.393 1.00 97.19 87 GLY A CA 1
ATOM 661 C C . GLY A 1 87 ? 0.031 -6.238 10.076 1.00 97.19 87 GLY A C 1
ATOM 662 O O . GLY A 1 87 ? -0.450 -6.787 9.088 1.00 97.19 87 GLY A O 1
ATOM 663 N N . PRO A 1 88 ? 1.251 -5.679 10.058 1.00 94.50 88 PRO A N 1
ATOM 664 C CA . PRO A 1 88 ? 2.189 -5.871 8.963 1.00 94.50 88 PRO A CA 1
ATOM 665 C C . PRO A 1 88 ? 2.697 -7.320 8.929 1.00 94.50 88 PRO A C 1
ATOM 667 O O . PRO A 1 88 ? 2.784 -7.949 9.990 1.00 94.50 88 PRO A O 1
ATOM 670 N N . PRO A 1 89 ? 3.146 -7.820 7.765 1.00 89.88 89 PRO A N 1
ATOM 671 C CA . PRO A 1 89 ? 4.065 -8.946 7.690 1.00 89.88 89 PRO A CA 1
ATOM 672 C C . PRO A 1 89 ? 5.240 -8.769 8.654 1.00 89.88 89 PRO A C 1
ATOM 674 O O . PRO A 1 89 ? 5.729 -7.656 8.877 1.00 89.88 89 PRO A O 1
ATOM 677 N N . ALA A 1 90 ? 5.729 -9.873 9.220 1.00 85.19 90 ALA A N 1
ATOM 678 C CA . ALA A 1 90 ? 6.755 -9.830 10.265 1.00 85.19 90 ALA A CA 1
ATOM 679 C C . ALA A 1 90 ? 8.035 -9.084 9.836 1.00 85.19 90 ALA A C 1
ATOM 681 O O . ALA A 1 90 ? 8.670 -8.435 10.665 1.00 85.19 90 ALA A O 1
ATOM 682 N N . ALA A 1 91 ? 8.382 -9.130 8.545 1.00 78.44 91 ALA A N 1
ATOM 683 C CA . ALA A 1 91 ? 9.534 -8.427 7.984 1.00 78.44 91 ALA A CA 1
ATOM 684 C C . ALA A 1 91 ? 9.416 -6.890 8.050 1.00 78.44 91 ALA A C 1
ATOM 686 O O . ALA A 1 91 ? 10.438 -6.211 8.072 1.00 78.44 91 ALA A O 1
ATOM 687 N N . TRP A 1 92 ? 8.200 -6.336 8.108 1.00 81.62 92 TRP A N 1
ATOM 688 C CA . TRP A 1 92 ? 7.963 -4.885 8.097 1.00 81.62 92 TRP A CA 1
ATOM 689 C C . TRP A 1 92 ? 7.675 -4.314 9.487 1.00 81.62 92 TRP A C 1
ATOM 691 O O . TRP A 1 92 ? 7.892 -3.131 9.734 1.00 81.62 92 TRP A O 1
ATOM 701 N N . GLY A 1 93 ? 7.204 -5.151 10.418 1.00 78.06 93 GLY A N 1
ATOM 702 C CA . GLY A 1 93 ? 6.754 -4.765 11.758 1.00 78.06 93 GLY A CA 1
ATOM 703 C C . GLY A 1 93 ? 7.859 -4.346 12.733 1.00 78.06 93 GLY A C 1
ATOM 704 O O . GLY A 1 93 ? 7.850 -4.799 13.874 1.00 78.06 93 GLY A O 1
ATOM 705 N N . GLY A 1 94 ? 8.798 -3.494 12.313 1.00 83.44 94 GLY A N 1
ATOM 706 C CA . GLY A 1 94 ? 9.964 -3.053 13.079 1.00 83.44 94 GLY A CA 1
ATOM 707 C C . GLY A 1 94 ? 9.658 -2.362 14.419 1.00 83.44 94 GLY A C 1
ATOM 708 O O . GLY A 1 94 ? 8.559 -2.402 14.970 1.00 83.44 94 GLY A O 1
ATOM 709 N N . VAL A 1 95 ? 10.660 -1.684 14.982 1.00 86.81 95 VAL A N 1
ATOM 710 C CA . VAL A 1 95 ? 10.583 -1.100 16.338 1.00 86.81 95 VAL A CA 1
ATOM 711 C C . VAL A 1 95 ? 9.362 -0.179 16.567 1.00 86.81 95 VAL A C 1
ATOM 713 O O . VAL A 1 95 ? 8.774 -0.246 17.653 1.00 86.81 95 VAL A O 1
ATOM 716 N N . PRO A 1 96 ? 8.928 0.677 15.616 1.00 90.00 96 PRO A N 1
ATOM 717 C CA . PRO A 1 96 ? 7.705 1.468 15.787 1.00 90.00 96 PRO A CA 1
ATOM 718 C C . PRO A 1 96 ? 6.447 0.612 15.987 1.00 90.00 96 PRO A C 1
ATOM 720 O O . PRO A 1 96 ? 5.687 0.868 16.922 1.00 90.00 96 PRO A O 1
ATOM 723 N N . TRP A 1 97 ? 6.272 -0.443 15.185 1.00 93.50 97 TRP A N 1
ATOM 724 C CA . TRP A 1 97 ? 5.129 -1.355 15.270 1.00 93.50 97 TRP A CA 1
ATOM 725 C C . TRP A 1 97 ? 5.072 -2.083 16.614 1.00 93.50 97 TRP A C 1
ATOM 727 O O . TRP A 1 97 ? 4.043 -2.076 17.289 1.00 93.50 97 TRP A O 1
ATOM 737 N N . GLN A 1 98 ? 6.196 -2.658 17.049 1.00 92.69 98 GLN A N 1
ATOM 738 C CA . GLN A 1 98 ? 6.272 -3.391 18.318 1.00 92.69 98 GLN A CA 1
ATOM 739 C C . GLN A 1 98 ? 5.885 -2.508 19.511 1.00 92.69 98 GLN A C 1
ATOM 741 O O . GLN A 1 98 ? 5.134 -2.930 20.394 1.00 92.69 98 GLN A O 1
ATOM 746 N N . ARG A 1 99 ? 6.352 -1.254 19.517 1.00 94.12 99 ARG A N 1
ATOM 747 C CA . ARG A 1 99 ? 6.002 -0.282 20.561 1.00 94.12 99 ARG A CA 1
ATOM 748 C C . ARG A 1 99 ? 4.538 0.133 20.494 1.00 94.12 99 ARG A C 1
ATOM 750 O O . ARG A 1 99 ? 3.911 0.253 21.545 1.00 94.12 99 ARG A O 1
ATOM 757 N N . LEU A 1 100 ? 3.987 0.316 19.293 1.00 95.44 100 LEU A N 1
ATOM 758 C CA . LEU A 1 100 ? 2.572 0.632 19.112 1.00 95.44 100 LEU A CA 1
ATOM 759 C C . LEU A 1 100 ? 1.690 -0.479 19.683 1.00 95.44 100 LEU A C 1
ATOM 761 O O . LEU A 1 100 ? 0.826 -0.204 20.510 1.00 95.44 100 LEU A O 1
ATOM 765 N N . VAL A 1 101 ? 1.929 -1.732 19.294 1.00 94.50 101 VAL A N 1
ATOM 766 C CA . VAL A 1 101 ? 1.137 -2.880 19.762 1.00 94.50 101 VAL A CA 1
ATOM 767 C C . VAL A 1 101 ? 1.232 -3.033 21.280 1.00 94.50 101 VAL A C 1
ATOM 769 O O . VAL A 1 101 ? 0.206 -3.209 21.941 1.00 94.50 101 VAL A O 1
ATOM 772 N N . ALA A 1 102 ? 2.430 -2.883 21.854 1.00 94.38 102 ALA A N 1
ATOM 773 C CA . ALA A 1 102 ? 2.622 -2.911 23.302 1.00 94.38 102 ALA A CA 1
ATOM 774 C C . ALA A 1 102 ? 1.857 -1.781 24.014 1.00 94.38 102 ALA A C 1
ATOM 776 O O . ALA A 1 102 ? 1.216 -2.016 25.038 1.00 94.38 102 ALA A O 1
ATOM 777 N N . HIS A 1 103 ? 1.879 -0.567 23.456 1.00 95.06 103 HIS A N 1
ATOM 778 C CA . HIS A 1 103 ? 1.177 0.586 24.014 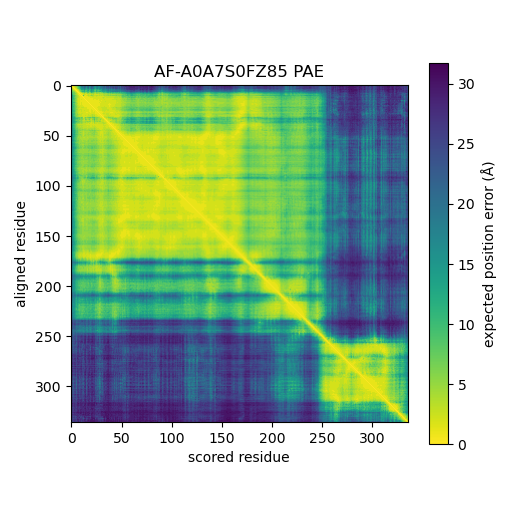1.00 95.06 103 HIS A CA 1
ATOM 779 C C . HIS A 1 103 ? -0.349 0.441 23.921 1.00 95.06 103 HIS A C 1
ATOM 781 O O . HIS A 1 103 ? -1.066 0.715 24.885 1.00 95.06 103 HIS A O 1
ATOM 787 N N . LEU A 1 104 ? -0.853 -0.045 22.784 1.00 94.81 104 LEU A N 1
ATOM 788 C CA . LEU A 1 104 ? -2.278 -0.279 22.569 1.00 94.81 104 LEU A CA 1
ATOM 789 C C . LEU A 1 104 ? -2.798 -1.487 23.354 1.00 94.81 104 LEU A C 1
ATOM 791 O O . LEU A 1 104 ? -3.987 -1.527 23.681 1.00 94.81 104 LEU A O 1
ATOM 795 N N . GLY A 1 105 ? -1.937 -2.461 23.671 1.00 94.94 105 GLY A N 1
ATOM 796 C CA . GLY A 1 105 ? -2.290 -3.737 24.302 1.00 94.94 105 GLY A CA 1
ATOM 797 C C . GLY A 1 105 ? -3.417 -4.457 23.560 1.00 94.94 105 GLY A C 1
ATOM 798 O O . GLY A 1 105 ? -4.394 -4.886 24.176 1.00 94.94 105 GLY A O 1
ATOM 799 N N . LEU A 1 106 ? -3.308 -4.486 22.232 1.00 93.38 106 LEU A N 1
ATOM 800 C CA . LEU A 1 106 ? -4.228 -5.135 21.301 1.00 93.38 106 LEU A CA 1
ATOM 801 C C . LEU A 1 106 ? -3.507 -6.284 20.600 1.00 93.38 106 LEU A C 1
ATOM 803 O O . LEU A 1 106 ? -2.300 -6.215 20.386 1.00 93.38 106 LEU A O 1
ATOM 807 N N . ASN A 1 107 ? -4.256 -7.305 20.196 1.00 94.31 107 ASN A N 1
ATOM 808 C CA . ASN A 1 107 ? -3.715 -8.412 19.416 1.00 94.31 107 ASN A CA 1
ATOM 809 C C . ASN A 1 107 ? -4.045 -8.200 17.942 1.00 94.31 107 ASN A C 1
ATOM 811 O O . ASN A 1 107 ? -5.209 -8.007 17.597 1.00 94.31 107 ASN A O 1
ATOM 815 N N . PHE A 1 108 ? -3.021 -8.267 17.098 1.00 97.12 108 PHE A N 1
ATOM 816 C CA . PHE A 1 108 ? -3.144 -8.191 15.648 1.00 97.12 108 PHE A CA 1
ATOM 817 C C . PHE A 1 108 ? -2.831 -9.556 15.039 1.00 97.12 108 PHE A C 1
ATOM 819 O O . PHE A 1 108 ? -1.895 -10.230 15.473 1.00 97.12 108 PHE A O 1
ATOM 826 N N . THR A 1 109 ? -3.586 -9.946 14.018 1.00 96.81 109 THR A N 1
ATOM 827 C CA . THR A 1 109 ? -3.212 -11.055 13.140 1.00 96.81 109 THR A CA 1
ATOM 828 C C . THR A 1 109 ? -2.028 -10.617 12.291 1.00 96.81 109 THR A C 1
ATOM 830 O O . THR A 1 109 ? -2.108 -9.594 11.619 1.00 96.81 109 THR A O 1
ATOM 833 N N . ILE A 1 110 ? -0.934 -11.376 12.324 1.00 96.31 110 ILE A N 1
ATOM 834 C CA . ILE A 1 110 ? 0.266 -11.092 11.530 1.00 96.31 110 ILE A CA 1
ATOM 835 C C . ILE A 1 110 ? 0.208 -11.936 10.249 1.00 96.31 110 ILE A C 1
ATOM 837 O O . ILE A 1 110 ? 0.270 -13.163 10.354 1.00 96.31 110 ILE A O 1
ATOM 841 N N . PRO A 1 111 ? 0.050 -11.322 9.062 1.00 93.19 111 PRO A N 1
ATOM 842 C CA . PRO A 1 111 ? 0.078 -12.045 7.796 1.00 93.19 111 PRO A CA 1
ATOM 843 C C . PRO A 1 111 ? 1.483 -12.590 7.505 1.00 93.19 111 PRO A C 1
ATOM 845 O O . PRO A 1 111 ? 2.484 -12.082 8.016 1.00 93.19 111 PRO A O 1
ATOM 848 N N . GLN A 1 112 ? 1.552 -13.643 6.687 1.00 86.69 112 GLN A N 1
ATOM 849 C CA . GLN A 1 112 ? 2.816 -14.288 6.323 1.00 86.69 112 GLN A CA 1
ATOM 850 C C . GLN A 1 112 ? 3.691 -13.378 5.447 1.00 86.69 112 GLN A C 1
ATOM 852 O O . GLN A 1 112 ? 4.886 -13.241 5.701 1.00 86.69 112 GLN A O 1
ATOM 857 N N . ASP A 1 113 ? 3.079 -12.750 4.449 1.00 81.81 113 ASP A N 1
ATOM 858 C CA . ASP A 1 113 ? 3.705 -11.889 3.448 1.00 81.81 113 ASP A CA 1
ATOM 859 C C . ASP A 1 113 ? 2.714 -10.795 2.997 1.00 81.81 113 ASP A C 1
ATOM 861 O O . ASP A 1 113 ? 1.610 -10.657 3.540 1.00 81.81 113 ASP A O 1
ATOM 865 N N . ASP A 1 114 ? 3.140 -9.979 2.038 1.00 81.44 114 ASP A N 1
ATOM 866 C CA . ASP A 1 114 ? 2.350 -8.916 1.422 1.00 81.44 114 ASP A CA 1
ATOM 867 C C . ASP A 1 114 ? 1.089 -9.442 0.725 1.00 81.44 114 ASP A C 1
ATOM 869 O O . ASP A 1 114 ? 0.000 -8.915 0.957 1.00 81.44 114 ASP A O 1
ATOM 873 N N . VAL A 1 115 ? 1.194 -10.523 -0.048 1.00 77.62 115 VAL A N 1
ATOM 874 C CA . VAL A 1 115 ? 0.069 -11.153 -0.750 1.00 77.62 115 VAL A CA 1
ATOM 875 C C . VAL A 1 115 ? -1.025 -11.558 0.239 1.00 77.62 115 VAL A C 1
ATOM 877 O O . VAL A 1 115 ? -2.209 -11.289 0.007 1.00 77.62 115 VAL A O 1
ATOM 880 N N . HIS A 1 116 ? -0.652 -12.152 1.374 1.00 84.94 116 HIS A N 1
ATOM 881 C CA . HIS A 1 116 ? -1.595 -12.512 2.432 1.00 84.94 116 HIS A CA 1
ATOM 882 C C . HIS A 1 116 ? -2.216 -11.279 3.106 1.00 84.94 116 HIS A C 1
ATOM 884 O O . HIS A 1 116 ? -3.421 -11.288 3.368 1.00 84.94 116 HIS A O 1
ATOM 890 N N . LEU A 1 117 ? -1.438 -10.216 3.362 1.00 90.31 117 LEU A N 1
ATOM 891 C CA . LEU A 1 117 ? -1.970 -8.953 3.895 1.00 90.31 117 LEU A CA 1
ATOM 892 C C . LEU A 1 117 ? -3.036 -8.373 2.957 1.00 90.31 117 LEU A C 1
ATOM 894 O O . LEU A 1 117 ? -4.154 -8.090 3.392 1.00 90.31 117 LEU A O 1
ATOM 898 N N . ILE A 1 118 ? -2.694 -8.204 1.678 1.00 86.81 118 ILE A N 1
ATOM 899 C CA . ILE A 1 118 ? -3.589 -7.615 0.680 1.00 86.81 118 ILE A CA 1
ATOM 900 C C . ILE A 1 118 ? -4.849 -8.470 0.540 1.00 86.81 118 ILE A C 1
ATOM 902 O O . ILE A 1 118 ? -5.953 -7.933 0.616 1.00 86.81 118 ILE A O 1
ATOM 906 N N . THR A 1 119 ? -4.709 -9.795 0.440 1.00 84.12 119 THR A N 1
ATOM 907 C CA . THR A 1 119 ? -5.844 -10.728 0.330 1.00 84.12 119 THR A CA 1
ATOM 908 C C . THR A 1 119 ? -6.829 -10.588 1.494 1.00 84.12 119 THR A C 1
ATOM 910 O O . THR A 1 119 ? -8.039 -10.505 1.270 1.00 84.12 119 THR A O 1
ATOM 913 N N . GLU A 1 120 ? -6.338 -10.517 2.734 1.00 90.50 120 GLU A N 1
ATOM 914 C CA . GLU A 1 120 ? -7.202 -10.381 3.913 1.00 90.50 120 GLU A CA 1
ATOM 915 C C . GLU A 1 120 ? -7.944 -9.033 3.929 1.00 90.50 120 GLU A C 1
ATOM 917 O O . GLU A 1 120 ? -9.141 -8.973 4.238 1.00 90.50 120 GLU A O 1
ATOM 922 N N . VAL A 1 121 ? -7.264 -7.946 3.546 1.00 91.81 121 VAL A N 1
ATOM 923 C CA . VAL A 1 121 ? -7.874 -6.611 3.435 1.00 91.81 121 VAL A CA 1
ATOM 924 C C . VAL A 1 121 ? -8.957 -6.600 2.359 1.00 91.81 121 VAL A C 1
ATOM 926 O O . VAL A 1 121 ? -10.075 -6.142 2.607 1.00 91.81 121 VAL A O 1
ATOM 929 N N . VAL A 1 122 ? -8.658 -7.145 1.180 1.00 86.06 122 VAL A N 1
ATOM 930 C CA . VAL A 1 122 ? -9.597 -7.263 0.062 1.00 86.06 122 VAL A CA 1
ATOM 931 C C . VAL A 1 122 ? -10.857 -8.025 0.469 1.00 86.06 122 VAL A C 1
ATOM 933 O O . VAL A 1 122 ? -11.973 -7.544 0.254 1.00 86.06 122 VAL A O 1
ATOM 936 N N . GLU A 1 123 ? -10.701 -9.222 1.037 1.00 85.56 123 GLU A N 1
ATOM 937 C CA . GLU A 1 123 ? -11.843 -10.041 1.441 1.00 85.56 123 GLU A CA 1
ATOM 938 C C . GLU A 1 123 ? -12.651 -9.335 2.537 1.00 85.56 123 GLU A C 1
ATOM 940 O O . GLU A 1 123 ? -13.885 -9.335 2.499 1.00 85.56 123 GLU A O 1
ATOM 945 N N . SER A 1 124 ? -11.990 -8.640 3.464 1.00 91.25 124 SER A N 1
ATOM 946 C CA . SER A 1 124 ? -12.675 -7.845 4.486 1.00 91.25 124 SER A CA 1
ATOM 947 C C . SER A 1 124 ? -13.500 -6.697 3.893 1.00 91.25 124 SER A C 1
ATOM 949 O O . SER A 1 124 ? -14.654 -6.515 4.295 1.00 91.25 124 SER A O 1
ATOM 951 N N . LEU A 1 125 ? -12.966 -5.977 2.899 1.00 86.62 125 LEU A N 1
ATOM 952 C CA . LEU A 1 125 ? -13.679 -4.922 2.164 1.00 86.62 125 LEU A CA 1
ATOM 953 C C . LEU A 1 125 ? -14.883 -5.471 1.396 1.00 86.62 125 LEU A C 1
ATOM 955 O O . LEU A 1 125 ? -15.984 -4.925 1.494 1.00 86.62 125 LEU A O 1
ATOM 959 N N . LYS A 1 126 ? -14.691 -6.573 0.664 1.00 82.94 126 LYS A N 1
ATOM 960 C CA . LYS A 1 126 ? -15.726 -7.242 -0.141 1.00 82.94 126 LYS A CA 1
ATOM 961 C C . LYS A 1 126 ? -16.950 -7.621 0.684 1.00 82.94 126 LYS A C 1
ATOM 963 O O . LYS A 1 126 ? -18.079 -7.474 0.222 1.00 82.94 126 LYS A O 1
ATOM 968 N N . TRP A 1 127 ? -16.731 -8.091 1.909 1.00 87.62 127 TRP A N 1
ATOM 969 C CA . TRP A 1 127 ? -17.800 -8.480 2.828 1.00 87.62 127 TRP A CA 1
ATOM 970 C C . TRP A 1 127 ? -18.213 -7.369 3.800 1.00 87.62 127 TRP A C 1
ATOM 972 O O . TRP A 1 127 ? -18.998 -7.638 4.707 1.00 87.62 127 TRP A O 1
ATOM 982 N N . GLN A 1 128 ? -17.684 -6.150 3.635 1.00 90.00 128 GLN A N 1
ATOM 983 C CA . GLN A 1 128 ? -17.884 -5.010 4.536 1.00 90.00 128 GLN A CA 1
ATOM 984 C C . GLN A 1 128 ? -17.716 -5.372 6.021 1.00 90.00 128 GLN A C 1
ATOM 986 O O . GLN A 1 128 ? -18.450 -4.899 6.892 1.00 90.00 128 GLN A O 1
ATOM 991 N N . ARG A 1 129 ? -16.746 -6.238 6.333 1.00 95.12 129 ARG A N 1
ATOM 992 C CA . ARG A 1 129 ? -16.457 -6.620 7.721 1.00 95.12 129 ARG A CA 1
ATOM 993 C C . ARG A 1 129 ? -15.887 -5.410 8.468 1.00 95.12 129 ARG A C 1
ATOM 995 O O . ARG A 1 129 ? -15.214 -4.588 7.850 1.00 95.12 129 ARG A O 1
ATOM 1002 N N . PRO A 1 130 ? -16.129 -5.251 9.775 1.00 97.44 130 PRO A N 1
ATOM 1003 C CA . PRO A 1 130 ? -15.431 -4.241 10.559 1.00 97.44 130 PRO A CA 1
ATOM 1004 C C . PRO A 1 130 ? -13.975 -4.676 10.770 1.00 97.44 130 PRO A C 1
ATOM 1006 O O . PRO A 1 130 ? -13.717 -5.687 11.422 1.00 97.44 130 PRO A O 1
ATOM 1009 N N . PHE A 1 131 ? -13.017 -3.923 10.229 1.00 98.31 131 PHE A N 1
ATOM 1010 C CA . PHE A 1 131 ? -11.591 -4.206 10.400 1.00 98.31 131 PHE A CA 1
ATOM 1011 C C . PHE A 1 131 ? -10.743 -2.929 10.447 1.00 98.31 131 PHE A C 1
ATOM 1013 O O . PHE A 1 131 ? -11.173 -1.866 9.994 1.00 98.31 131 PHE A O 1
ATOM 1020 N N . ALA A 1 132 ? -9.549 -3.053 11.021 1.00 98.31 132 ALA A N 1
ATOM 1021 C CA . ALA A 1 132 ? -8.469 -2.077 10.977 1.00 98.31 132 ALA A CA 1
ATOM 1022 C C . ALA A 1 132 ? -7.169 -2.808 10.643 1.00 98.31 132 ALA A C 1
ATOM 1024 O O . ALA A 1 132 ? -6.971 -3.948 11.070 1.00 98.31 132 ALA A O 1
ATOM 1025 N N . PHE A 1 133 ? -6.282 -2.169 9.892 1.00 97.81 133 PHE A N 1
ATOM 1026 C CA . PHE A 1 133 ? -5.087 -2.837 9.394 1.00 97.81 133 PHE A CA 1
ATOM 1027 C C . PHE A 1 133 ? -3.895 -1.898 9.297 1.00 97.81 133 PHE A C 1
ATOM 1029 O O . PHE A 1 133 ? -4.066 -0.700 9.081 1.00 97.81 133 PHE A O 1
ATOM 1036 N N . TYR A 1 134 ? -2.694 -2.440 9.471 1.00 96.56 134 TYR A N 1
ATOM 1037 C CA . TYR A 1 134 ? -1.468 -1.731 9.131 1.00 96.56 134 TYR A CA 1
ATOM 1038 C C . TYR A 1 134 ? -1.400 -1.520 7.618 1.00 96.56 134 TYR A C 1
ATOM 1040 O O . TYR A 1 134 ? -1.608 -2.463 6.850 1.00 96.56 134 TYR A O 1
ATOM 1048 N N . PHE A 1 135 ? -1.093 -0.296 7.198 1.00 94.69 135 PHE A N 1
ATOM 1049 C CA . PHE A 1 135 ? -0.906 0.027 5.792 1.00 94.69 135 PHE A CA 1
ATOM 1050 C C . PHE A 1 135 ? -0.073 1.289 5.584 1.00 94.69 135 PHE A C 1
ATOM 1052 O O . PHE A 1 135 ? 0.359 1.920 6.552 1.00 94.69 135 PHE A O 1
ATOM 1059 N N . TRP A 1 136 ? 0.135 1.663 4.323 1.00 90.81 136 TRP A N 1
ATOM 1060 C CA . TRP A 1 136 ? 0.892 2.848 3.949 1.00 90.81 136 TRP A CA 1
ATOM 1061 C C . TRP A 1 136 ? 0.255 3.619 2.795 1.00 90.81 136 TRP A C 1
ATOM 1063 O O . TRP A 1 136 ? -0.560 3.109 2.024 1.00 90.81 136 TRP A O 1
ATOM 1073 N N . GLU A 1 137 ? 0.655 4.879 2.692 1.00 88.44 137 GLU A N 1
ATOM 1074 C CA . GLU A 1 137 ? 0.410 5.750 1.551 1.00 88.44 137 GLU A CA 1
ATOM 1075 C C . GLU A 1 137 ? 1.740 6.327 1.061 1.00 88.44 137 GLU A C 1
ATOM 1077 O O . GLU A 1 137 ? 2.588 6.623 1.900 1.00 88.44 137 GLU A O 1
ATOM 1082 N N . PRO A 1 138 ? 1.935 6.518 -0.254 1.00 83.44 138 PRO A N 1
ATOM 1083 C CA . PRO A 1 138 ? 0.976 6.250 -1.327 1.00 83.44 138 PRO A CA 1
ATOM 1084 C C . PRO A 1 138 ? 0.840 4.751 -1.649 1.00 83.44 138 PRO A C 1
ATOM 1086 O O . PRO A 1 138 ? 1.820 4.015 -1.632 1.00 83.44 138 PRO A O 1
ATOM 1089 N N . HIS A 1 139 ? -0.380 4.304 -1.965 1.00 84.56 139 HIS A N 1
ATOM 1090 C CA . HIS A 1 139 ? -0.647 2.943 -2.439 1.00 84.56 139 HIS A CA 1
ATOM 1091 C C . HIS A 1 139 ? -1.936 2.890 -3.286 1.00 84.56 139 HIS A C 1
ATOM 1093 O O . HIS A 1 139 ? -2.824 3.742 -3.172 1.00 84.56 139 HIS A O 1
ATOM 1099 N N . SER A 1 140 ? -2.073 1.871 -4.140 1.00 75.69 140 SER A N 1
ATOM 1100 C CA . SER A 1 140 ? -3.270 1.648 -4.969 1.00 75.69 140 SER A CA 1
ATOM 1101 C C . SER A 1 140 ? -4.542 1.481 -4.143 1.00 75.69 140 SER A C 1
ATOM 1103 O O . SER A 1 140 ? -5.529 2.181 -4.370 1.00 75.69 140 SER A O 1
ATOM 1105 N N . MET A 1 141 ? -4.513 0.609 -3.135 1.00 81.12 141 MET A N 1
ATOM 1106 C CA . MET A 1 141 ? -5.663 0.372 -2.255 1.00 81.12 141 MET A CA 1
ATOM 1107 C C . MET A 1 141 ? -6.233 1.647 -1.617 1.00 81.12 141 MET A C 1
ATOM 1109 O O . MET A 1 141 ? -7.450 1.814 -1.622 1.00 81.12 141 MET A O 1
ATOM 1113 N N . THR A 1 142 ? -5.404 2.562 -1.109 1.00 83.12 142 THR A N 1
ATOM 1114 C CA . THR A 1 142 ? -5.868 3.827 -0.500 1.00 83.12 142 THR A CA 1
ATOM 1115 C C . THR A 1 142 ? -6.360 4.843 -1.528 1.00 83.12 142 THR A C 1
ATOM 1117 O O . THR A 1 142 ? -7.139 5.735 -1.198 1.00 83.12 142 THR A O 1
ATOM 1120 N N . SER A 1 143 ? -5.975 4.678 -2.794 1.00 76.38 143 SER A N 1
ATOM 1121 C CA . SER A 1 143 ? -6.461 5.500 -3.907 1.00 76.38 143 SER A CA 1
ATOM 1122 C C . SER A 1 143 ? -7.811 5.026 -4.460 1.00 76.38 143 SER A C 1
ATOM 1124 O O . SER A 1 143 ? -8.574 5.841 -4.982 1.00 76.38 143 SER A O 1
ATOM 1126 N N . ILE A 1 144 ? -8.101 3.724 -4.361 1.00 75.25 144 ILE A N 1
ATOM 1127 C CA . ILE A 1 144 ? -9.321 3.090 -4.890 1.00 75.25 144 ILE A CA 1
ATOM 1128 C C . ILE A 1 144 ? -10.412 3.018 -3.824 1.00 75.25 144 ILE A C 1
ATOM 1130 O O . ILE A 1 144 ? -11.570 3.367 -4.066 1.00 75.25 144 ILE A O 1
ATOM 1134 N N . TYR A 1 145 ? -10.057 2.535 -2.636 1.00 81.62 145 TYR A N 1
ATOM 1135 C CA . TYR A 1 145 ? -10.998 2.353 -1.545 1.00 81.62 145 TYR A CA 1
ATOM 1136 C C . TYR A 1 145 ? -10.997 3.575 -0.646 1.00 81.62 145 TYR A C 1
ATOM 1138 O O . TYR A 1 145 ? -9.972 4.200 -0.393 1.00 81.62 145 TYR A O 1
ATOM 1146 N N . LYS A 1 146 ? -12.173 3.884 -0.096 1.00 88.94 146 LYS A N 1
ATOM 1147 C CA . LYS A 1 146 ? -12.325 4.920 0.928 1.00 88.94 146 LYS A CA 1
ATOM 1148 C C . LYS A 1 146 ? -11.774 4.407 2.255 1.00 88.94 146 LYS A C 1
ATOM 1150 O O . LYS A 1 146 ? -12.526 3.984 3.132 1.00 88.94 146 LYS A O 1
ATOM 1155 N N . LEU A 1 147 ? -10.455 4.399 2.354 1.00 93.56 147 LEU A N 1
ATOM 1156 C CA . LEU A 1 147 ? -9.685 4.078 3.544 1.00 93.56 147 LEU A CA 1
ATOM 1157 C C . LEU A 1 147 ? -9.252 5.385 4.194 1.00 93.56 147 LEU A C 1
ATOM 1159 O O . LEU A 1 147 ? -9.015 6.374 3.503 1.00 93.56 147 LEU A O 1
ATOM 1163 N N . GLN A 1 148 ? -9.208 5.416 5.517 1.00 95.62 148 GLN A N 1
ATOM 1164 C CA . GLN A 1 148 ? -8.804 6.597 6.270 1.00 95.62 148 GLN A CA 1
ATOM 1165 C C . GLN A 1 148 ? -7.761 6.197 7.311 1.00 95.62 148 GLN A C 1
ATOM 1167 O O . GLN A 1 148 ? -7.965 5.184 7.996 1.00 95.62 148 GLN A O 1
ATOM 1172 N N . PRO A 1 149 ? -6.672 6.970 7.455 1.00 96.44 149 PRO A N 1
ATOM 1173 C CA . PRO A 1 149 ? -5.728 6.753 8.532 1.00 96.44 149 PRO A CA 1
ATOM 1174 C C . PRO A 1 149 ? -6.410 7.054 9.865 1.00 96.44 149 PRO A C 1
ATOM 1176 O O . PRO A 1 149 ? -7.118 8.049 10.034 1.00 96.44 149 PRO A O 1
ATOM 1179 N N . VAL A 1 150 ? -6.180 6.181 10.831 1.00 97.31 150 VAL A N 1
ATOM 1180 C CA . VAL A 1 150 ? -6.602 6.367 12.211 1.00 97.31 150 VAL A CA 1
ATOM 1181 C C . VAL A 1 150 ? -5.592 7.260 12.914 1.00 97.31 150 VAL A C 1
ATOM 1183 O O . VAL A 1 150 ? -4.379 7.058 12.816 1.00 97.31 150 VAL A O 1
ATOM 1186 N N . ARG A 1 151 ? -6.077 8.219 13.702 1.00 97.50 151 ARG A N 1
ATOM 1187 C CA . ARG A 1 151 ? -5.198 9.017 14.554 1.00 97.50 151 ARG A CA 1
ATOM 1188 C C . ARG A 1 151 ? -4.706 8.177 15.730 1.00 97.50 151 ARG A C 1
ATOM 1190 O O . ARG A 1 151 ? -5.471 7.856 16.630 1.00 97.50 151 ARG A O 1
ATOM 1197 N N . LEU A 1 152 ? -3.424 7.839 15.736 1.00 97.38 152 LEU A N 1
ATOM 1198 C CA . LEU A 1 152 ? -2.796 7.066 16.809 1.00 97.38 152 LEU A CA 1
ATOM 1199 C C . LEU A 1 152 ? -2.361 7.960 17.989 1.00 97.38 152 LEU A C 1
ATOM 1201 O O . LEU A 1 152 ? -2.137 9.160 17.800 1.00 97.38 152 LEU A O 1
ATOM 1205 N N . PRO A 1 153 ? -2.208 7.399 19.205 1.00 96.62 153 PRO A N 1
ATOM 1206 C CA . PRO A 1 153 ? -1.528 8.092 20.296 1.00 96.62 153 PRO A CA 1
ATOM 1207 C C . PRO A 1 153 ? -0.058 8.350 19.939 1.00 96.62 153 PRO A C 1
ATOM 1209 O O . PRO A 1 153 ? 0.517 7.686 19.075 1.00 96.62 153 PRO A O 1
ATOM 1212 N N . ASN A 1 154 ? 0.573 9.293 20.635 1.00 96.50 154 ASN A N 1
ATOM 1213 C CA . ASN A 1 154 ? 2.020 9.458 20.537 1.00 96.50 154 ASN A CA 1
ATOM 1214 C C . ASN A 1 154 ? 2.738 8.278 21.199 1.00 96.50 154 ASN A C 1
ATOM 1216 O O . ASN A 1 154 ? 2.260 7.701 22.175 1.00 96.50 154 ASN A O 1
ATOM 1220 N N . ASP A 1 155 ? 3.921 7.965 20.687 1.00 95.19 155 ASP A N 1
ATOM 1221 C CA . ASP A 1 155 ? 4.844 7.022 21.289 1.00 95.19 155 ASP A CA 1
ATOM 1222 C C . ASP A 1 155 ? 5.211 7.497 22.704 1.00 95.19 155 ASP A C 1
ATOM 1224 O O . ASP A 1 155 ? 5.776 8.587 22.856 1.00 95.19 155 ASP A O 1
ATOM 1228 N N . PRO A 1 156 ? 4.915 6.702 23.749 1.00 93.00 156 PRO A N 1
ATOM 1229 C CA . PRO A 1 156 ? 5.143 7.104 25.132 1.00 93.00 156 PRO A CA 1
ATOM 1230 C C . PRO A 1 156 ? 6.626 7.317 25.459 1.00 93.00 156 PRO A C 1
ATOM 1232 O O . PRO A 1 156 ? 6.932 8.007 26.427 1.00 93.00 156 PRO A O 1
ATOM 1235 N N . LEU A 1 157 ? 7.547 6.741 24.677 1.00 94.00 157 LEU A N 1
ATOM 1236 C CA . LEU A 1 157 ? 8.986 6.898 24.895 1.00 94.00 157 LEU A CA 1
ATOM 1237 C C . LEU A 1 157 ? 9.534 8.185 24.281 1.00 94.00 157 LEU A C 1
ATOM 1239 O O . LEU A 1 157 ? 10.431 8.802 24.848 1.00 94.00 157 LEU A O 1
ATOM 1243 N N . THR A 1 158 ? 9.033 8.576 23.108 1.00 94.19 158 THR A N 1
ATOM 1244 C CA . THR A 1 158 ? 9.589 9.707 22.346 1.00 94.19 158 THR A CA 1
ATOM 1245 C C . THR A 1 158 ? 8.715 10.957 22.392 1.00 94.19 158 THR A C 1
ATOM 1247 O O . THR A 1 158 ? 9.184 12.039 22.043 1.00 94.19 158 THR A O 1
ATOM 1250 N N . GLY A 1 159 ? 7.447 10.826 22.791 1.00 94.75 159 GLY A N 1
ATOM 1251 C CA . GLY A 1 159 ? 6.448 11.894 22.759 1.00 94.75 159 GLY A CA 1
ATOM 1252 C C . GLY A 1 159 ? 6.002 12.301 21.349 1.00 94.75 159 GLY A C 1
ATOM 1253 O O . GLY A 1 159 ? 5.245 13.261 21.213 1.00 94.75 159 GLY A O 1
ATOM 1254 N N . LYS A 1 160 ? 6.454 11.597 20.303 1.00 94.56 160 LYS A N 1
ATOM 1255 C CA . LYS A 1 160 ? 6.157 11.871 18.884 1.00 94.56 160 LYS A CA 1
ATOM 1256 C C . LYS A 1 160 ? 5.190 10.827 18.320 1.00 94.56 160 LYS A C 1
ATOM 1258 O O . LYS A 1 160 ? 5.005 9.780 18.927 1.00 94.56 160 LYS A O 1
ATOM 1263 N N . ALA A 1 161 ? 4.581 11.071 17.159 1.00 94.00 161 ALA A N 1
ATOM 1264 C CA . ALA A 1 161 ? 3.756 10.047 16.505 1.00 94.00 161 ALA A CA 1
ATOM 1265 C C . ALA A 1 161 ? 4.607 8.826 16.105 1.00 94.00 161 ALA A C 1
ATOM 1267 O O . ALA A 1 161 ? 5.763 9.001 15.709 1.00 94.00 161 ALA A O 1
ATOM 1268 N N . PHE A 1 162 ? 4.027 7.621 16.194 1.00 93.38 162 PHE A N 1
ATOM 1269 C CA . PHE A 1 162 ? 4.702 6.354 15.867 1.00 93.38 162 PHE A CA 1
ATOM 1270 C C . PHE A 1 162 ? 5.204 6.295 14.425 1.00 93.38 162 PHE A C 1
ATOM 1272 O O . PHE A 1 162 ? 6.317 5.830 14.191 1.00 93.38 162 PHE A O 1
ATOM 1279 N N . TYR A 1 163 ? 4.394 6.795 13.493 1.00 92.75 163 TYR A N 1
ATOM 1280 C CA . TYR A 1 163 ? 4.725 6.892 12.079 1.00 92.75 163 TYR A CA 1
ATOM 1281 C C . TYR A 1 163 ? 4.716 8.362 11.693 1.00 92.75 163 TYR A C 1
ATOM 1283 O O . TYR A 1 163 ? 3.713 9.060 11.853 1.00 92.75 163 TYR A O 1
ATOM 1291 N N . GLN A 1 164 ? 5.871 8.842 11.258 1.00 90.69 164 GLN A N 1
ATOM 1292 C CA . GLN A 1 164 ? 6.025 10.185 10.720 1.00 90.69 164 GLN A CA 1
ATOM 1293 C C . GLN A 1 164 ? 5.979 10.092 9.196 1.00 90.69 164 GLN A C 1
ATOM 1295 O O . GLN A 1 164 ? 6.455 9.095 8.649 1.00 90.69 164 GLN A O 1
ATOM 1300 N N . PRO A 1 165 ? 5.471 11.123 8.504 1.00 90.88 165 PRO A N 1
ATOM 1301 C CA . PRO A 1 165 ? 5.675 11.236 7.071 1.00 90.88 165 PRO A CA 1
ATOM 1302 C C . PRO A 1 165 ? 7.174 11.185 6.756 1.00 90.88 165 PRO A C 1
ATOM 1304 O O . PRO A 1 165 ? 7.958 11.975 7.289 1.00 90.88 165 PRO A O 1
ATOM 1307 N N . THR A 1 166 ? 7.561 10.255 5.894 1.00 88.31 166 THR A N 1
ATOM 1308 C CA . THR A 1 166 ? 8.945 10.012 5.496 1.00 88.31 166 THR A CA 1
ATOM 1309 C C . THR A 1 166 ? 9.117 10.382 4.038 1.00 88.31 166 THR A C 1
ATOM 1311 O O . THR A 1 166 ? 8.466 9.806 3.174 1.00 88.31 166 THR A O 1
ATOM 1314 N N . ALA A 1 167 ? 10.001 11.333 3.743 1.00 87.19 167 ALA A N 1
ATOM 1315 C CA . ALA A 1 167 ? 10.354 11.636 2.361 1.00 87.19 167 ALA A CA 1
ATOM 1316 C C . ALA A 1 167 ? 10.931 10.383 1.691 1.00 87.19 167 ALA A C 1
ATOM 1318 O O . ALA A 1 167 ? 11.862 9.780 2.227 1.00 87.19 167 ALA A O 1
ATOM 1319 N N . LEU A 1 168 ? 10.383 10.014 0.535 1.00 85.19 168 LEU A N 1
ATOM 1320 C CA . LEU A 1 168 ? 10.834 8.861 -0.234 1.00 85.19 168 LEU A CA 1
ATOM 1321 C C . LEU A 1 168 ? 11.953 9.264 -1.191 1.00 85.19 168 LEU A C 1
ATOM 1323 O O . LEU A 1 168 ? 11.926 10.342 -1.795 1.00 85.19 168 LEU A O 1
ATOM 1327 N N . TRP A 1 169 ? 12.934 8.378 -1.339 1.00 84.81 169 TRP A N 1
ATOM 1328 C CA . TRP A 1 169 ? 14.136 8.630 -2.131 1.00 84.81 169 TRP A CA 1
ATOM 1329 C C . TRP A 1 169 ? 14.389 7.509 -3.123 1.00 84.81 169 TRP A C 1
ATOM 1331 O O . TRP A 1 169 ? 14.274 6.338 -2.772 1.00 84.81 169 TRP A O 1
ATOM 1341 N N . THR A 1 170 ? 14.843 7.870 -4.317 1.00 84.19 170 THR A N 1
ATOM 1342 C CA . THR A 1 170 ? 15.603 6.953 -5.167 1.00 84.19 170 THR A CA 1
ATOM 1343 C C . THR A 1 170 ? 17.072 7.101 -4.811 1.00 84.19 170 THR A C 1
ATOM 1345 O O . THR A 1 170 ? 17.572 8.228 -4.722 1.00 84.19 170 THR A O 1
ATOM 1348 N N . VAL A 1 171 ? 17.768 5.985 -4.606 1.00 86.38 171 VAL A N 1
ATOM 1349 C CA . VAL A 1 171 ? 19.207 5.973 -4.316 1.00 86.38 171 VAL A CA 1
ATOM 1350 C C . VAL A 1 171 ? 19.947 5.067 -5.292 1.00 86.38 171 VAL A C 1
ATOM 1352 O O . VAL A 1 171 ? 19.425 4.034 -5.702 1.00 86.38 171 VAL A O 1
ATOM 1355 N N . TRP A 1 172 ? 21.159 5.452 -5.678 1.00 87.06 172 TRP A N 1
ATOM 1356 C CA . TRP A 1 172 ? 21.974 4.697 -6.631 1.00 87.06 172 TRP A CA 1
ATOM 1357 C C . TRP A 1 172 ? 23.466 4.850 -6.343 1.00 87.06 172 TRP A C 1
ATOM 1359 O O . TRP A 1 172 ? 23.909 5.802 -5.689 1.00 87.06 172 TRP A O 1
ATOM 1369 N N . ASN A 1 173 ? 24.257 3.897 -6.829 1.00 84.25 173 ASN A N 1
ATOM 1370 C CA . ASN A 1 173 ? 25.702 3.935 -6.657 1.00 84.25 173 ASN A CA 1
ATOM 1371 C C . ASN A 1 173 ? 26.357 4.835 -7.723 1.00 84.25 173 ASN A C 1
ATOM 1373 O O . ASN A 1 173 ? 26.354 4.520 -8.915 1.00 84.25 173 ASN A O 1
ATOM 1377 N N . SER A 1 174 ? 26.936 5.952 -7.279 1.00 78.56 174 SER A N 1
ATOM 1378 C CA . SER A 1 174 ? 27.699 6.901 -8.104 1.00 78.56 174 SER A CA 1
ATOM 1379 C C . SER A 1 174 ? 29.213 6.726 -8.022 1.00 78.56 174 SER A C 1
ATOM 1381 O O . SER A 1 174 ? 29.959 7.378 -8.746 1.00 78.56 174 SER A O 1
ATOM 1383 N N . GLN A 1 175 ? 29.689 5.841 -7.144 1.00 75.56 175 GLN A N 1
ATOM 1384 C CA . GLN A 1 175 ? 31.114 5.540 -6.993 1.00 75.56 175 GLN A CA 1
ATOM 1385 C C . GLN A 1 175 ? 31.598 4.509 -8.020 1.00 75.56 175 GLN A C 1
ATOM 1387 O O . GLN A 1 175 ? 32.802 4.374 -8.244 1.00 75.56 175 GLN A O 1
ATOM 1392 N N . LEU A 1 176 ? 30.676 3.797 -8.671 1.00 67.44 176 LEU A N 1
ATOM 1393 C CA . LEU A 1 176 ? 30.980 2.962 -9.825 1.00 67.44 176 LEU A CA 1
ATOM 1394 C C . LEU A 1 176 ? 31.275 3.873 -11.026 1.00 67.44 176 LEU A C 1
ATOM 1396 O O . LEU A 1 176 ? 30.381 4.524 -11.564 1.00 67.44 176 LEU A O 1
ATOM 1400 N N . ALA A 1 177 ? 32.541 3.944 -11.443 1.00 57.59 177 ALA A N 1
ATOM 1401 C CA . ALA A 1 177 ? 32.938 4.718 -12.616 1.00 57.59 177 ALA A CA 1
ATOM 1402 C C . ALA A 1 177 ? 32.100 4.303 -13.842 1.00 57.59 177 ALA A C 1
ATOM 1404 O O . ALA A 1 177 ? 32.039 3.121 -14.177 1.00 57.59 177 ALA A O 1
ATOM 1405 N N . ASN A 1 178 ? 31.473 5.275 -14.515 1.00 60.41 178 ASN A N 1
ATOM 1406 C CA . ASN A 1 178 ? 30.559 5.068 -15.648 1.00 60.41 178 ASN A CA 1
ATOM 1407 C C . ASN A 1 178 ? 29.306 4.229 -15.329 1.00 60.41 178 ASN A C 1
ATOM 1409 O O . ASN A 1 178 ? 28.771 3.573 -16.228 1.00 60.41 178 ASN A O 1
ATOM 1413 N N . SER A 1 179 ? 28.816 4.242 -14.083 1.00 68.62 179 SER A N 1
ATOM 1414 C CA . SER A 1 179 ? 27.522 3.629 -13.769 1.00 68.62 179 SER A CA 1
ATOM 1415 C C . SER A 1 179 ? 26.444 4.259 -14.658 1.00 68.62 179 SER A C 1
ATOM 1417 O O . SER A 1 179 ? 26.245 5.476 -14.681 1.00 68.62 179 SER A O 1
ATOM 1419 N N . THR A 1 180 ? 25.773 3.424 -15.458 1.00 69.19 180 THR A N 1
ATOM 1420 C CA . THR A 1 180 ? 24.692 3.874 -16.349 1.00 69.19 180 THR A CA 1
ATOM 1421 C C . THR A 1 180 ? 23.583 4.546 -15.540 1.00 69.19 180 THR A C 1
ATOM 1423 O O . THR A 1 180 ? 23.003 5.527 -15.994 1.00 69.19 180 THR A O 1
ATOM 1426 N N . ALA A 1 181 ? 23.357 4.072 -14.311 1.00 70.88 181 ALA A N 1
ATOM 1427 C CA . ALA A 1 181 ? 22.439 4.674 -13.357 1.00 70.88 181 ALA A CA 1
ATOM 1428 C C . ALA A 1 181 ? 22.817 6.119 -13.009 1.00 70.88 181 ALA A C 1
ATOM 1430 O O . ALA A 1 181 ? 21.950 6.982 -13.042 1.00 70.88 181 ALA A O 1
ATOM 1431 N N . ASP A 1 182 ? 24.086 6.412 -12.716 1.00 78.69 182 ASP A N 1
ATOM 1432 C CA . ASP A 1 182 ? 24.504 7.766 -12.345 1.00 78.69 182 ASP A CA 1
ATOM 1433 C C . ASP A 1 182 ? 24.424 8.730 -13.526 1.00 78.69 182 ASP A C 1
ATOM 1435 O O . ASP A 1 182 ? 23.854 9.810 -13.390 1.00 78.69 182 ASP A O 1
ATOM 1439 N N . VAL A 1 183 ? 24.876 8.304 -14.710 1.00 75.00 183 VAL A N 1
ATOM 1440 C CA . VAL A 1 183 ? 24.749 9.097 -15.945 1.00 75.00 183 VAL A CA 1
ATOM 1441 C C . VAL A 1 183 ? 23.284 9.404 -16.257 1.00 75.00 183 VAL A C 1
ATOM 1443 O O . VAL A 1 183 ? 22.956 10.513 -16.661 1.00 75.00 183 VAL A O 1
ATOM 1446 N N . MET A 1 184 ? 22.388 8.438 -16.057 1.00 72.19 184 MET A N 1
ATOM 1447 C CA . MET A 1 184 ? 20.965 8.654 -16.287 1.00 72.19 184 MET A CA 1
ATOM 1448 C C . MET A 1 184 ? 20.329 9.541 -15.213 1.00 72.19 184 MET A C 1
ATOM 1450 O O . MET A 1 184 ? 19.677 10.525 -15.535 1.00 72.19 184 MET A O 1
ATOM 1454 N N . LEU A 1 185 ? 20.482 9.199 -13.935 1.00 76.12 185 LEU A N 1
ATOM 1455 C CA . LEU A 1 185 ? 19.679 9.768 -12.851 1.00 76.12 185 LEU A CA 1
ATOM 1456 C C . LEU A 1 185 ? 20.200 11.123 -12.347 1.00 76.12 185 LEU A C 1
ATOM 1458 O O . LEU A 1 185 ? 19.423 11.900 -11.783 1.00 76.12 185 LEU A O 1
ATOM 1462 N N . SER A 1 186 ? 21.486 11.436 -12.545 1.00 77.12 186 SER A N 1
ATOM 1463 C CA . SER A 1 186 ? 22.066 12.725 -12.136 1.00 77.12 186 SER A CA 1
ATOM 1464 C C . SER A 1 186 ? 21.425 13.897 -12.889 1.00 77.12 186 SER A C 1
ATOM 1466 O O . SER A 1 186 ? 20.948 14.847 -12.255 1.00 77.12 186 SER A O 1
ATOM 1468 N N . ASP A 1 187 ? 21.295 13.766 -14.210 1.00 72.12 187 ASP A N 1
ATOM 1469 C CA . ASP A 1 187 ? 20.705 14.769 -15.102 1.00 72.12 187 ASP A CA 1
ATOM 1470 C C . ASP A 1 187 ? 19.164 14.798 -15.059 1.00 72.12 187 ASP A C 1
ATOM 1472 O O . ASP A 1 187 ? 18.539 15.770 -15.493 1.00 72.12 187 ASP A O 1
ATOM 1476 N N . TRP A 1 188 ? 18.511 13.762 -14.515 1.00 69.38 188 TRP A N 1
ATOM 1477 C CA . TRP A 1 188 ? 17.047 13.682 -14.480 1.00 69.38 188 TRP A CA 1
ATOM 1478 C C . TRP A 1 188 ? 16.441 14.611 -13.434 1.00 69.38 188 TRP A C 1
ATOM 1480 O O . TRP A 1 188 ? 16.511 14.352 -12.237 1.00 69.38 188 TRP A O 1
ATOM 1490 N N . VAL A 1 189 ? 15.766 15.678 -13.851 1.00 66.12 189 VAL A N 1
ATOM 1491 C CA . VAL A 1 189 ? 14.947 16.494 -12.944 1.00 66.12 189 VAL A CA 1
ATOM 1492 C C . VAL A 1 189 ? 13.522 15.946 -12.939 1.00 66.12 189 VAL A C 1
ATOM 1494 O O . VAL A 1 189 ? 12.771 16.192 -13.879 1.00 66.12 189 VAL A O 1
ATOM 1497 N N . TRP A 1 190 ? 13.138 15.232 -11.878 1.00 68.50 190 TRP A N 1
ATOM 1498 C CA . TRP A 1 190 ? 11.739 14.894 -11.619 1.00 68.50 190 TRP A CA 1
ATOM 1499 C C . TRP A 1 190 ? 11.232 15.606 -10.365 1.00 68.50 190 TRP A C 1
ATOM 1501 O O . TRP A 1 190 ? 11.926 15.712 -9.354 1.00 68.50 190 TRP A O 1
ATOM 1511 N N . SER A 1 191 ? 9.994 16.079 -10.429 1.00 60.50 191 SER A N 1
ATOM 1512 C CA . SER A 1 191 ? 9.201 16.423 -9.254 1.00 60.50 191 SER A CA 1
ATOM 1513 C C . SER A 1 191 ? 7.833 15.789 -9.448 1.00 60.50 191 SER A C 1
ATOM 1515 O O . SER A 1 191 ? 7.079 16.235 -10.312 1.00 60.50 191 SER A O 1
ATOM 1517 N N . LEU A 1 192 ? 7.531 14.732 -8.696 1.00 63.00 192 LEU A N 1
ATOM 1518 C CA . LEU A 1 192 ? 6.175 14.197 -8.644 1.00 63.00 192 LEU A CA 1
ATOM 1519 C C . LEU A 1 192 ? 5.391 15.011 -7.620 1.00 63.00 192 LEU A C 1
ATOM 1521 O O . LEU A 1 192 ? 5.767 15.056 -6.448 1.00 63.00 192 LEU A O 1
ATOM 1525 N N . GLY A 1 193 ? 4.310 15.660 -8.051 1.00 68.88 193 GLY A N 1
ATOM 1526 C CA . GLY A 1 193 ? 3.284 16.100 -7.117 1.00 68.88 193 GLY A CA 1
ATOM 1527 C C . GLY A 1 193 ? 2.535 14.887 -6.554 1.00 68.88 193 GLY A C 1
ATOM 1528 O O . GLY A 1 193 ? 2.388 13.869 -7.231 1.00 68.88 193 GLY A O 1
ATOM 1529 N N . GLY A 1 194 ? 2.021 14.991 -5.325 1.00 68.56 194 GLY A N 1
ATOM 1530 C CA . GLY A 1 194 ? 1.209 13.922 -4.725 1.00 68.56 194 GLY A CA 1
ATOM 1531 C C . GLY A 1 194 ? -0.027 13.557 -5.561 1.00 68.56 194 GLY A C 1
ATOM 1532 O O . GLY A 1 194 ? -0.360 12.381 -5.685 1.00 68.56 194 GLY A O 1
ATOM 1533 N N . GLU A 1 195 ? -0.661 14.548 -6.197 1.00 73.81 195 GLU A N 1
ATOM 1534 C CA . GLU A 1 195 ? -1.808 14.327 -7.090 1.00 73.81 195 GLU A CA 1
ATOM 1535 C C . GLU A 1 195 ? -1.414 13.639 -8.405 1.00 73.81 195 GLU A C 1
ATOM 1537 O O . GLU A 1 195 ? -2.140 12.761 -8.866 1.00 73.81 195 GLU A O 1
ATOM 1542 N N . ASP A 1 196 ? -0.244 13.957 -8.973 1.00 74.31 196 ASP A N 1
ATOM 1543 C CA . ASP A 1 196 ? 0.237 13.311 -10.203 1.00 74.31 196 ASP A CA 1
ATOM 1544 C C . ASP A 1 196 ? 0.466 11.815 -9.978 1.00 74.31 196 ASP A C 1
ATOM 1546 O O . ASP A 1 196 ? 0.063 10.984 -10.794 1.00 74.31 196 ASP A O 1
ATOM 1550 N N . LEU A 1 197 ? 1.066 11.457 -8.836 1.00 72.50 197 LEU A N 1
ATOM 1551 C CA . LEU A 1 197 ? 1.261 10.061 -8.467 1.00 72.50 197 LEU A CA 1
ATOM 1552 C C . LEU A 1 197 ? -0.076 9.361 -8.222 1.00 72.50 197 LEU A C 1
ATOM 1554 O O . LEU A 1 197 ? -0.280 8.252 -8.707 1.00 72.50 197 LEU A O 1
ATOM 1558 N N . LYS A 1 198 ? -0.995 9.992 -7.487 1.00 71.25 198 LYS A N 1
ATOM 1559 C CA . LYS A 1 198 ? -2.317 9.414 -7.232 1.00 71.25 198 LYS A CA 1
ATOM 1560 C C . LYS A 1 198 ? -3.059 9.138 -8.538 1.00 71.25 198 LYS A C 1
ATOM 1562 O O . LYS A 1 198 ? -3.595 8.045 -8.707 1.00 71.25 198 LYS A O 1
ATOM 1567 N N . GLN A 1 199 ? -3.028 10.078 -9.481 1.00 76.00 199 GLN A N 1
ATOM 1568 C CA . GLN A 1 199 ? -3.613 9.891 -10.805 1.00 76.00 199 GLN A CA 1
ATOM 1569 C C . GLN A 1 199 ? -2.893 8.789 -11.595 1.00 76.00 199 GLN A C 1
ATOM 1571 O O . GLN A 1 199 ? -3.543 8.011 -12.286 1.00 76.00 199 GLN A O 1
ATOM 1576 N N . MET A 1 200 ? -1.564 8.684 -11.494 1.00 75.50 200 MET A N 1
ATOM 1577 C CA . MET A 1 200 ? -0.796 7.610 -12.134 1.00 75.50 200 MET A CA 1
ATOM 1578 C C . MET A 1 200 ? -1.172 6.236 -11.572 1.00 75.50 200 MET A C 1
ATOM 1580 O O . MET A 1 200 ? -1.426 5.315 -12.342 1.00 75.50 200 MET A O 1
ATOM 1584 N N . ILE A 1 201 ? -1.266 6.115 -10.248 1.00 73.44 201 ILE A N 1
ATOM 1585 C CA . ILE A 1 201 ? -1.713 4.901 -9.564 1.00 73.44 201 ILE A CA 1
ATOM 1586 C C . ILE A 1 201 ? -3.142 4.556 -9.995 1.00 73.44 201 ILE A C 1
ATOM 1588 O O . ILE A 1 201 ? -3.415 3.407 -10.319 1.00 73.44 201 ILE A O 1
ATOM 1592 N N . GLN A 1 202 ? -4.048 5.533 -10.060 1.00 71.88 202 GLN A N 1
ATOM 1593 C CA . GLN A 1 202 ? -5.414 5.311 -10.542 1.00 71.88 202 GLN A CA 1
ATOM 1594 C C . GLN A 1 202 ? -5.434 4.823 -11.998 1.00 71.88 202 GLN A C 1
ATOM 1596 O O . GLN A 1 202 ? -6.040 3.793 -12.270 1.00 71.88 202 GLN A O 1
ATOM 1601 N N . ASN A 1 203 ? -4.698 5.472 -12.904 1.00 73.62 203 ASN A N 1
ATOM 1602 C CA . ASN A 1 203 ? -4.593 5.061 -14.311 1.00 73.62 203 ASN A CA 1
ATOM 1603 C C . ASN A 1 203 ? -3.990 3.655 -14.470 1.00 73.62 203 ASN A C 1
ATOM 1605 O O . ASN A 1 203 ? -4.360 2.919 -15.383 1.00 73.62 203 ASN A O 1
ATOM 1609 N N . MET A 1 204 ? -3.026 3.288 -13.622 1.00 77.75 204 MET A N 1
ATOM 1610 C CA . MET A 1 204 ? -2.451 1.943 -13.597 1.00 77.75 204 MET A CA 1
ATOM 1611 C C . MET A 1 204 ? -3.510 0.928 -13.180 1.00 77.75 204 MET A C 1
ATOM 1613 O O . MET A 1 204 ? -3.685 -0.091 -13.838 1.00 77.75 204 MET A O 1
ATOM 1617 N N . MET A 1 205 ? -4.254 1.233 -12.119 1.00 68.88 205 MET A N 1
ATOM 1618 C CA . MET A 1 205 ? -5.283 0.350 -11.579 1.00 68.88 205 MET A CA 1
ATOM 1619 C C . MET A 1 205 ? -6.526 0.241 -12.466 1.00 68.88 205 MET A C 1
ATOM 1621 O O . MET A 1 205 ? -7.225 -0.757 -12.389 1.00 68.88 205 MET A O 1
ATOM 1625 N N . GLU A 1 206 ? -6.787 1.211 -13.342 1.00 68.88 206 GLU A N 1
ATOM 1626 C CA . GLU A 1 206 ? -7.789 1.081 -14.411 1.00 68.88 206 GLU A CA 1
ATOM 1627 C C . GLU A 1 206 ? -7.383 0.055 -15.483 1.00 68.88 206 GLU A C 1
ATOM 1629 O O . GLU A 1 206 ? -8.240 -0.456 -16.200 1.00 68.88 206 GLU A O 1
ATOM 1634 N N . GLN A 1 207 ? -6.088 -0.259 -15.604 1.00 65.25 207 GLN A N 1
ATOM 1635 C CA . GLN A 1 207 ? -5.561 -1.215 -16.586 1.00 65.25 207 GLN A CA 1
ATOM 1636 C C . GLN A 1 207 ? -5.410 -2.636 -16.030 1.00 65.25 207 GLN A C 1
ATOM 1638 O O . GLN A 1 207 ? -5.163 -3.563 -16.802 1.00 65.25 207 GLN A O 1
ATOM 1643 N N . VAL A 1 208 ? -5.540 -2.826 -14.713 1.00 64.12 208 VAL A N 1
ATOM 1644 C CA . VAL A 1 208 ? -5.390 -4.134 -14.062 1.00 64.12 208 VAL A CA 1
ATOM 1645 C C . VAL A 1 208 ? -6.626 -4.488 -13.271 1.00 64.12 208 VAL A C 1
ATOM 1647 O O . VAL A 1 208 ? -7.207 -3.667 -12.566 1.00 64.12 208 VAL A O 1
ATOM 1650 N N . SER A 1 209 ? -7.010 -5.757 -13.323 1.00 59.28 209 SER A N 1
ATOM 1651 C CA . SER A 1 209 ? -8.006 -6.242 -12.388 1.00 59.28 209 SER A CA 1
ATOM 1652 C C . SER A 1 209 ? -7.413 -6.298 -10.976 1.00 59.28 209 SER A C 1
ATOM 1654 O O . SER A 1 209 ? -6.241 -6.608 -10.771 1.00 59.28 209 SER A O 1
ATOM 1656 N N . TYR A 1 210 ? -8.244 -6.012 -9.976 1.00 51.22 210 TYR A N 1
ATOM 1657 C CA . TYR A 1 210 ? -7.840 -5.829 -8.575 1.00 51.22 210 TYR A CA 1
ATOM 1658 C C . TYR A 1 210 ? -7.116 -7.024 -7.912 1.00 51.22 210 TYR A C 1
ATOM 1660 O O . TYR A 1 210 ? -6.562 -6.887 -6.827 1.00 51.22 210 TYR A O 1
ATOM 1668 N N . TRP A 1 211 ? -7.138 -8.197 -8.542 1.00 51.09 211 TRP A N 1
ATOM 1669 C CA . TRP A 1 211 ? -6.597 -9.450 -8.000 1.00 51.09 211 TRP A CA 1
ATOM 1670 C C . TRP A 1 211 ? -5.371 -9.946 -8.741 1.00 51.09 211 TRP A C 1
ATOM 1672 O O . TRP A 1 211 ? -4.957 -11.088 -8.558 1.00 51.09 211 TRP A O 1
ATOM 1682 N N . MET A 1 212 ? -4.833 -9.119 -9.623 1.00 57.16 212 MET A N 1
ATOM 1683 C CA . MET A 1 212 ? -3.604 -9.456 -10.300 1.00 57.16 212 MET A CA 1
ATOM 1684 C C . MET A 1 212 ? -2.466 -9.404 -9.283 1.00 57.16 212 MET A C 1
ATOM 1686 O O . MET A 1 212 ? -2.230 -8.331 -8.728 1.00 57.16 212 MET A O 1
ATOM 1690 N N . PRO A 1 213 ? -1.809 -10.539 -8.991 1.00 50.72 213 PRO A N 1
ATOM 1691 C CA . PRO A 1 213 ? -0.690 -10.540 -8.068 1.00 50.72 213 PRO A CA 1
ATOM 1692 C C . PRO A 1 213 ? 0.449 -9.701 -8.645 1.00 50.72 213 PRO A C 1
ATOM 1694 O O . PRO A 1 213 ? 0.617 -9.619 -9.868 1.00 50.72 213 PRO A O 1
ATOM 1697 N N . ASP A 1 214 ? 1.253 -9.123 -7.760 1.00 50.69 214 ASP A N 1
ATOM 1698 C CA . ASP A 1 214 ? 2.510 -8.497 -8.150 1.00 50.69 214 ASP A CA 1
ATOM 1699 C C . ASP A 1 214 ? 3.359 -9.512 -8.936 1.00 50.69 214 ASP A C 1
ATOM 1701 O O . ASP A 1 214 ? 3.448 -10.690 -8.582 1.00 50.69 214 ASP A O 1
ATOM 1705 N N . GLY A 1 215 ? 3.923 -9.074 -10.064 1.00 48.47 215 GLY A N 1
ATOM 1706 C CA . GLY A 1 215 ? 4.659 -9.942 -10.993 1.00 48.47 215 GLY A CA 1
ATOM 1707 C C . GLY A 1 215 ? 3.789 -10.731 -11.981 1.00 48.47 215 GLY A C 1
ATOM 1708 O O . GLY A 1 215 ? 4.324 -11.398 -12.866 1.00 48.47 215 GLY A O 1
ATOM 1709 N N . ALA A 1 216 ? 2.452 -10.642 -11.914 1.00 54.41 216 ALA A N 1
ATOM 1710 C CA . ALA A 1 216 ? 1.633 -11.028 -13.060 1.00 54.41 216 ALA A CA 1
ATOM 1711 C C . ALA A 1 216 ? 1.976 -10.105 -14.226 1.00 54.41 216 ALA A C 1
ATOM 1713 O O . ALA A 1 216 ? 2.002 -8.885 -14.061 1.00 54.41 216 ALA A O 1
ATOM 1714 N N . CYS A 1 217 ? 2.164 -10.658 -15.425 1.00 57.44 217 CYS A N 1
ATOM 1715 C CA . CYS A 1 217 ? 2.632 -9.852 -16.545 1.00 57.44 217 CYS A CA 1
ATOM 1716 C C . CYS A 1 217 ? 1.765 -8.590 -16.759 1.00 57.44 217 CYS A C 1
ATOM 1718 O O . CYS A 1 217 ? 2.274 -7.584 -17.241 1.00 57.44 217 CYS A O 1
ATOM 1720 N N . ALA A 1 218 ? 0.446 -8.605 -16.476 1.00 61.81 218 ALA A N 1
ATOM 1721 C CA . ALA A 1 218 ? -0.445 -7.489 -16.862 1.00 61.81 218 ALA A CA 1
ATOM 1722 C C . ALA A 1 218 ? -0.398 -6.386 -15.814 1.00 61.81 218 ALA A C 1
ATOM 1724 O O . ALA A 1 218 ? -0.654 -5.231 -16.137 1.00 61.81 218 ALA A O 1
ATOM 1725 N N . TYR A 1 219 ? 0.040 -6.742 -14.605 1.00 63.69 219 TYR A N 1
ATOM 1726 C CA . TYR A 1 219 ? 0.458 -5.809 -13.591 1.00 63.69 219 TYR A CA 1
ATOM 1727 C C . TYR A 1 219 ? 1.731 -5.108 -14.055 1.00 63.69 219 TYR A C 1
ATOM 1729 O O . TYR A 1 219 ? 1.737 -3.887 -14.174 1.00 63.69 219 TYR A O 1
ATOM 1737 N N . GLU A 1 220 ? 2.747 -5.873 -14.469 1.00 63.69 220 GLU A N 1
ATOM 1738 C CA . GLU A 1 220 ? 3.990 -5.314 -15.019 1.00 63.69 220 GLU A CA 1
ATOM 1739 C C . GLU A 1 220 ? 3.738 -4.410 -16.239 1.00 63.69 220 GLU A C 1
ATOM 1741 O O . GLU A 1 220 ? 4.295 -3.317 -16.323 1.00 63.69 220 GLU A O 1
ATOM 1746 N N . LEU A 1 221 ? 2.842 -4.809 -17.148 1.00 68.62 221 LEU A N 1
ATOM 1747 C CA . LEU A 1 221 ? 2.479 -4.019 -18.326 1.00 68.62 221 LEU A CA 1
ATOM 1748 C C . LEU A 1 221 ? 1.738 -2.729 -17.961 1.00 68.62 221 LEU A C 1
ATOM 1750 O O . LEU A 1 221 ? 2.001 -1.682 -18.547 1.00 68.62 221 LEU A O 1
ATOM 1754 N N . ALA A 1 222 ? 0.807 -2.773 -17.009 1.00 73.12 222 ALA A N 1
ATOM 1755 C CA . ALA A 1 222 ? 0.117 -1.570 -16.557 1.00 73.12 222 ALA A CA 1
ATOM 1756 C C . ALA A 1 222 ? 1.064 -0.607 -15.836 1.00 73.12 222 ALA A C 1
ATOM 1758 O O . ALA A 1 222 ? 0.942 0.612 -16.017 1.00 73.12 222 ALA A O 1
ATOM 1759 N N . CYS A 1 223 ? 2.029 -1.137 -15.074 1.00 70.44 223 CYS A N 1
ATOM 1760 C CA . CYS A 1 223 ? 3.135 -0.362 -14.525 1.00 70.44 223 CYS A CA 1
ATOM 1761 C C . CYS A 1 223 ? 3.955 0.279 -15.654 1.00 70.44 223 CYS A C 1
ATOM 1763 O O . CYS A 1 223 ? 4.163 1.491 -15.622 1.00 70.44 223 CYS A O 1
ATOM 1765 N N . GLU A 1 224 ? 4.358 -0.482 -16.680 1.00 71.19 224 GLU A N 1
ATOM 1766 C CA . GLU A 1 224 ? 5.130 0.023 -17.827 1.00 71.19 224 GLU A CA 1
ATOM 1767 C C . GLU A 1 224 ? 4.364 1.106 -18.599 1.00 71.19 224 GLU A C 1
ATOM 1769 O O . GLU A 1 224 ? 4.904 2.182 -18.855 1.00 71.19 224 GLU A O 1
ATOM 1774 N N . ASN A 1 225 ? 3.087 0.879 -18.913 1.00 74.50 225 ASN A N 1
ATOM 1775 C CA . ASN A 1 225 ? 2.237 1.841 -19.616 1.00 74.50 225 ASN A CA 1
ATOM 1776 C C . ASN A 1 225 ? 2.057 3.133 -18.818 1.00 74.50 225 ASN A C 1
ATOM 1778 O O . ASN A 1 225 ? 2.146 4.226 -19.380 1.00 74.50 225 ASN A O 1
ATOM 1782 N N . SER A 1 226 ? 1.809 3.022 -17.512 1.00 75.00 226 SER A N 1
ATOM 1783 C CA . SER A 1 226 ? 1.621 4.181 -16.634 1.00 75.00 226 SER A CA 1
ATOM 1784 C C . SER A 1 226 ? 2.919 4.964 -16.460 1.00 75.00 226 SER A C 1
ATOM 1786 O O . SER A 1 226 ? 2.918 6.187 -16.612 1.00 75.00 226 SER A O 1
ATOM 1788 N N . ALA A 1 227 ? 4.034 4.261 -16.241 1.00 72.56 227 ALA A N 1
ATOM 1789 C CA . ALA A 1 227 ? 5.363 4.855 -16.178 1.00 72.56 227 ALA A CA 1
ATOM 1790 C C . ALA A 1 227 ? 5.723 5.543 -17.498 1.00 72.56 227 ALA A C 1
ATOM 1792 O O . ALA A 1 227 ? 6.195 6.673 -17.486 1.00 72.56 227 ALA A O 1
ATOM 1793 N N . LYS A 1 228 ? 5.437 4.920 -18.646 1.00 71.94 228 LYS A N 1
ATOM 1794 C CA . LYS A 1 228 ? 5.677 5.500 -19.970 1.00 71.94 228 LYS A CA 1
ATOM 1795 C C . LYS A 1 228 ? 4.817 6.732 -20.217 1.00 71.94 228 LYS A C 1
ATOM 1797 O O . LYS A 1 228 ? 5.354 7.756 -20.623 1.00 71.94 228 LYS A O 1
ATOM 1802 N N . LYS A 1 229 ? 3.501 6.653 -19.999 1.00 72.00 229 LYS A N 1
ATOM 1803 C CA . LYS A 1 229 ? 2.594 7.803 -20.136 1.00 72.00 229 LYS A CA 1
ATOM 1804 C C . LYS A 1 229 ? 3.118 8.981 -19.322 1.00 72.00 229 LYS A C 1
ATOM 1806 O O . LYS A 1 229 ? 3.142 10.115 -19.789 1.00 72.00 229 LYS A O 1
ATOM 1811 N N . TRP A 1 230 ? 3.621 8.707 -18.126 1.00 68.88 230 TRP A N 1
ATOM 1812 C CA . TRP A 1 230 ? 4.241 9.735 -17.314 1.00 68.88 230 TRP A CA 1
ATOM 1813 C C . TRP A 1 230 ? 5.568 10.243 -17.900 1.00 68.88 230 TRP A C 1
ATOM 1815 O O . TRP A 1 230 ? 5.694 11.437 -18.158 1.00 68.88 230 TRP A O 1
ATOM 1825 N N . LEU A 1 231 ? 6.525 9.355 -18.180 1.00 68.19 231 LEU A N 1
ATOM 1826 C CA . LEU A 1 231 ? 7.851 9.707 -18.698 1.00 68.19 231 LEU A CA 1
ATOM 1827 C C . LEU A 1 231 ? 7.798 10.432 -20.051 1.00 68.19 231 LEU A C 1
ATOM 1829 O O . LEU A 1 231 ? 8.615 11.309 -20.313 1.00 68.19 231 LEU A O 1
ATOM 1833 N N . CYS A 1 232 ? 6.849 10.069 -20.910 1.00 69.25 232 CYS A N 1
ATOM 1834 C CA . CYS A 1 232 ? 6.794 10.496 -22.305 1.00 69.25 232 CYS A CA 1
ATOM 1835 C C . CYS A 1 232 ? 5.706 11.538 -22.601 1.00 69.25 232 CYS A C 1
ATOM 1837 O O . CYS A 1 232 ? 5.859 12.277 -23.571 1.00 69.25 232 CYS A O 1
ATOM 1839 N N . GLU A 1 233 ? 4.613 11.597 -21.829 1.00 65.69 233 GLU A N 1
ATOM 1840 C CA . GLU A 1 233 ? 3.448 12.443 -22.156 1.00 65.69 233 GLU A CA 1
ATOM 1841 C C . GLU A 1 233 ? 3.146 13.509 -21.093 1.00 65.69 233 GLU A C 1
ATOM 1843 O O . GLU A 1 233 ? 2.820 14.639 -21.453 1.00 65.69 233 GLU A O 1
ATOM 1848 N N . LEU A 1 234 ? 3.232 13.172 -19.799 1.00 60.84 234 LEU A N 1
ATOM 1849 C CA . LEU A 1 234 ? 2.816 14.066 -18.700 1.00 60.84 234 LEU A CA 1
ATOM 1850 C C . LEU A 1 234 ? 3.975 14.757 -17.978 1.00 60.84 234 LEU A C 1
ATOM 1852 O O . LEU A 1 234 ? 3.784 15.796 -17.346 1.00 60.84 234 LEU A O 1
ATOM 1856 N N . GLY A 1 235 ? 5.172 14.179 -18.027 1.00 54.78 235 GLY A N 1
ATOM 1857 C CA . GLY A 1 235 ? 6.323 14.709 -17.324 1.00 54.78 235 GLY A CA 1
ATOM 1858 C C . GLY A 1 235 ? 6.706 16.089 -17.852 1.00 54.78 235 GLY A C 1
ATOM 1859 O O . GLY A 1 235 ? 6.848 16.306 -19.055 1.00 54.78 235 GLY A O 1
ATOM 1860 N N . SER A 1 236 ? 6.958 17.020 -16.932 1.00 46.62 236 SER A N 1
ATOM 1861 C CA . SER A 1 236 ? 7.655 18.284 -17.204 1.00 46.62 236 SER A CA 1
ATOM 1862 C C . SER A 1 236 ? 9.142 18.025 -17.491 1.00 46.62 236 SER A C 1
ATOM 1864 O O . SER A 1 236 ? 10.018 18.591 -16.838 1.00 46.62 236 SER A O 1
ATOM 1866 N N . PHE A 1 237 ? 9.450 17.128 -18.429 1.00 53.09 237 PHE A N 1
ATOM 1867 C CA . PHE A 1 237 ? 10.816 16.826 -18.830 1.00 53.09 237 PHE A CA 1
ATOM 1868 C C . PHE A 1 237 ? 11.412 18.059 -19.511 1.00 53.09 237 PHE A C 1
ATOM 1870 O O . PHE A 1 237 ? 11.166 18.341 -20.682 1.00 53.09 237 PHE A O 1
ATOM 1877 N N . ARG A 1 238 ? 12.247 18.806 -18.784 1.00 44.94 238 ARG A N 1
ATOM 1878 C CA . ARG A 1 238 ? 13.199 19.747 -19.389 1.00 44.94 238 ARG A CA 1
ATOM 1879 C C . ARG A 1 238 ? 14.432 18.972 -19.858 1.00 44.94 238 ARG A C 1
ATOM 1881 O O . ARG A 1 238 ? 15.527 19.166 -19.349 1.00 44.94 238 ARG A O 1
ATOM 1888 N N . GLY A 1 239 ? 14.227 18.060 -20.801 1.00 53.09 239 GLY A N 1
ATOM 1889 C CA . GLY A 1 239 ? 15.265 17.223 -21.396 1.00 53.09 239 GLY A CA 1
ATOM 1890 C C . GLY A 1 239 ? 14.651 16.255 -22.400 1.00 53.09 239 GLY A C 1
ATOM 1891 O O . GLY A 1 239 ? 13.549 15.756 -22.189 1.00 53.09 239 GLY A O 1
ATOM 1892 N N . SER A 1 240 ? 15.328 16.013 -23.521 1.00 50.44 240 SER A N 1
ATOM 1893 C CA . SER A 1 240 ? 14.859 15.067 -24.531 1.00 50.44 240 SER A CA 1
ATOM 1894 C C . SER A 1 240 ? 14.963 13.641 -23.989 1.00 50.44 240 SER A C 1
ATOM 1896 O O . SER A 1 240 ? 16.054 13.069 -23.984 1.00 50.44 240 SER A O 1
ATOM 1898 N N . VAL A 1 241 ? 13.843 13.054 -23.557 1.00 55.69 241 VAL A N 1
ATOM 1899 C CA . VAL A 1 241 ? 13.750 11.596 -23.408 1.00 55.69 241 VAL A CA 1
ATOM 1900 C C . VAL A 1 241 ? 14.129 10.993 -24.766 1.00 55.69 241 VAL A C 1
ATOM 1902 O O . VAL A 1 241 ? 13.544 11.397 -25.778 1.00 55.69 241 VAL A O 1
ATOM 1905 N N . PRO A 1 242 ? 15.124 10.091 -24.853 1.00 58.12 242 PRO A N 1
ATOM 1906 C CA . PRO A 1 242 ? 15.503 9.506 -26.130 1.00 58.12 242 PRO A CA 1
ATOM 1907 C C . PRO A 1 242 ? 14.273 8.861 -26.776 1.00 58.12 242 PRO A C 1
ATOM 1909 O O . PRO A 1 242 ? 13.621 8.016 -26.169 1.00 58.12 242 PRO A O 1
ATOM 1912 N N . THR A 1 243 ? 13.949 9.243 -28.011 1.00 55.47 243 THR A N 1
ATOM 1913 C CA . THR A 1 243 ? 12.716 8.838 -28.718 1.00 55.47 243 THR A CA 1
ATOM 1914 C C . THR A 1 243 ? 12.514 7.321 -28.805 1.00 55.47 243 THR A C 1
ATOM 1916 O O . THR A 1 243 ? 11.384 6.859 -28.929 1.00 55.47 243 THR A O 1
ATOM 1919 N N . GLY A 1 244 ? 13.588 6.532 -28.684 1.00 57.81 244 GLY A N 1
ATOM 1920 C CA . GLY A 1 244 ? 13.535 5.070 -28.611 1.00 57.81 244 GLY A CA 1
ATOM 1921 C C . GLY A 1 244 ? 12.934 4.502 -27.319 1.00 57.81 244 GLY A C 1
ATOM 1922 O O . GLY A 1 244 ? 12.398 3.402 -27.357 1.00 57.81 244 GLY A O 1
ATOM 1923 N N . TRP A 1 245 ? 12.976 5.235 -26.202 1.00 56.72 245 TRP A N 1
ATOM 1924 C CA . TRP A 1 245 ? 12.438 4.796 -24.903 1.00 56.72 245 TRP A CA 1
ATOM 1925 C C . TRP A 1 245 ? 10.914 4.893 -24.850 1.00 56.72 245 TRP A C 1
ATOM 1927 O O . TRP A 1 245 ? 10.254 4.121 -24.165 1.00 56.72 245 TRP A O 1
ATOM 1937 N N . CYS A 1 246 ? 10.347 5.814 -25.629 1.00 61.88 246 CYS A N 1
ATOM 1938 C CA . CYS A 1 246 ? 8.904 5.968 -25.770 1.00 61.88 246 CYS A CA 1
ATOM 1939 C C . CYS A 1 246 ? 8.304 5.019 -26.825 1.00 61.88 246 CYS A C 1
ATOM 1941 O O . CYS A 1 246 ? 7.097 5.064 -27.070 1.00 61.88 246 CYS A O 1
ATOM 1943 N N . ASN A 1 247 ? 9.098 4.135 -27.434 1.00 57.81 247 ASN A N 1
ATOM 1944 C CA . ASN A 1 247 ? 8.594 3.080 -28.309 1.00 57.81 247 ASN A CA 1
ATOM 1945 C C . ASN A 1 247 ? 8.383 1.811 -27.471 1.00 57.81 247 ASN A C 1
ATOM 1947 O O . ASN A 1 247 ? 9.339 1.263 -26.933 1.00 57.81 247 ASN A O 1
ATOM 1951 N N . LEU A 1 248 ? 7.127 1.368 -27.333 1.00 53.53 248 LEU A N 1
ATOM 1952 C CA . LEU A 1 248 ? 6.763 0.186 -26.534 1.00 53.53 248 LEU A CA 1
ATOM 1953 C C . LEU A 1 248 ? 7.509 -1.060 -27.032 1.00 53.53 248 LEU A C 1
ATOM 1955 O O . LEU A 1 248 ? 7.619 -1.271 -28.245 1.00 53.53 248 LEU A O 1
ATOM 1959 N N . ARG A 1 249 ? 7.947 -1.932 -26.110 1.00 49.38 249 ARG A N 1
ATOM 1960 C CA . ARG A 1 249 ? 8.201 -3.335 -26.466 1.00 49.38 249 ARG A CA 1
ATOM 1961 C C . ARG A 1 249 ? 6.896 -3.945 -26.991 1.00 49.38 249 ARG A C 1
ATOM 1963 O O . ARG A 1 249 ? 5.807 -3.536 -26.593 1.00 49.38 249 ARG A O 1
ATOM 1970 N N . LYS A 1 250 ? 7.002 -4.880 -27.944 1.00 45.75 250 LYS A N 1
ATOM 1971 C CA . LYS A 1 250 ? 5.823 -5.565 -28.492 1.00 45.75 250 LYS A CA 1
ATOM 1972 C C . LYS A 1 250 ? 5.003 -6.176 -27.351 1.00 45.75 250 LYS A C 1
ATOM 1974 O O . LYS A 1 250 ? 5.572 -6.730 -26.417 1.00 45.75 250 LYS A O 1
ATOM 1979 N N . MET A 1 251 ? 3.696 -5.967 -27.485 1.00 49.31 251 MET A N 1
ATOM 1980 C CA . MET A 1 251 ? 2.612 -6.191 -26.534 1.00 49.31 251 MET A CA 1
ATOM 1981 C C . MET A 1 251 ? 2.617 -7.587 -25.900 1.00 49.31 251 MET A C 1
ATOM 1983 O O . MET A 1 251 ? 3.254 -8.517 -26.385 1.00 49.31 251 MET A O 1
ATOM 1987 N N . TRP A 1 252 ? 1.795 -7.740 -24.859 1.00 46.12 252 TRP A N 1
ATOM 1988 C CA . TRP A 1 252 ? 1.159 -9.024 -24.561 1.00 46.12 252 TRP A CA 1
ATOM 1989 C C . TRP A 1 252 ? 0.679 -9.704 -25.845 1.00 46.12 252 TRP A C 1
ATOM 1991 O O . TRP A 1 252 ? 0.173 -8.979 -26.713 1.00 46.12 252 TRP A O 1
ATOM 2001 N N . PRO A 1 253 ? 0.711 -11.045 -25.949 1.00 51.34 253 PRO A N 1
ATOM 2002 C CA . PRO A 1 253 ? 0.068 -11.721 -27.061 1.00 51.34 253 PRO A CA 1
ATOM 2003 C C . PRO A 1 253 ? -1.395 -11.281 -27.171 1.00 51.34 253 PRO A C 1
ATOM 2005 O O . PRO A 1 253 ? -2.247 -11.626 -26.354 1.00 51.34 253 PRO A O 1
ATOM 2008 N N . CYS A 1 254 ? -1.687 -10.468 -28.180 1.00 52.84 254 CYS A N 1
ATOM 2009 C CA . CYS A 1 254 ? -3.051 -10.228 -28.626 1.00 52.84 254 CYS A CA 1
ATOM 2010 C C . CYS A 1 254 ? -3.531 -11.495 -29.347 1.00 52.84 254 CYS A C 1
ATOM 2012 O O . CYS A 1 254 ? -2.710 -12.329 -29.728 1.00 52.84 254 CYS A O 1
ATOM 2014 N N . ARG A 1 255 ? -4.840 -11.654 -29.587 1.00 55.75 255 ARG A N 1
ATOM 2015 C CA . ARG A 1 255 ? -5.375 -12.772 -30.394 1.00 55.75 255 ARG A CA 1
ATOM 2016 C C . ARG A 1 255 ? -4.578 -13.040 -31.689 1.00 55.75 255 ARG A C 1
ATOM 2018 O O . ARG A 1 255 ? -4.419 -14.187 -32.088 1.00 55.75 255 ARG A O 1
ATOM 2025 N N . ASP A 1 256 ? -4.011 -11.989 -32.278 1.00 58.03 256 ASP A N 1
ATOM 2026 C CA . ASP A 1 256 ? -3.197 -12.015 -33.499 1.00 58.03 256 ASP A CA 1
ATOM 2027 C C . ASP A 1 256 ? -1.790 -12.650 -33.329 1.00 58.03 256 ASP A C 1
ATOM 2029 O O . ASP A 1 256 ? -1.073 -12.834 -34.312 1.00 58.03 256 ASP A O 1
ATOM 2033 N N . GLU A 1 257 ? -1.373 -12.996 -32.105 1.00 56.28 257 GLU A N 1
ATOM 2034 C CA . GLU A 1 257 ? -0.033 -13.499 -31.756 1.00 56.28 257 GLU A CA 1
ATOM 2035 C C . GLU A 1 257 ? -0.054 -14.958 -31.255 1.00 56.28 257 GLU A C 1
ATOM 2037 O O . GLU A 1 257 ? 0.483 -15.291 -30.201 1.00 56.28 257 GLU A O 1
ATOM 2042 N N . GLY A 1 258 ? -0.675 -15.860 -32.024 1.00 59.41 258 GLY A N 1
ATOM 2043 C CA . GLY A 1 258 ? -0.618 -17.309 -31.765 1.00 59.41 258 GLY A CA 1
ATOM 2044 C C . GLY A 1 258 ? -1.557 -17.813 -30.664 1.00 59.41 258 GLY A C 1
ATOM 2045 O O . GLY A 1 258 ? -1.456 -18.970 -30.254 1.00 59.41 258 GLY A O 1
ATOM 2046 N N . LEU A 1 259 ? -2.482 -16.969 -30.204 1.00 68.38 259 LEU A N 1
ATOM 2047 C CA . LEU A 1 259 ? -3.593 -17.380 -29.351 1.00 68.38 259 LEU A CA 1
ATOM 2048 C C . LEU A 1 259 ? -4.694 -18.074 -30.179 1.00 68.38 259 LEU A C 1
ATOM 2050 O O . LEU A 1 259 ? -4.820 -17.826 -31.380 1.00 68.38 259 LEU A O 1
ATOM 2054 N N . PRO A 1 260 ? -5.496 -18.960 -29.565 1.00 71.44 260 PRO A N 1
ATOM 2055 C CA . PRO A 1 260 ? -6.533 -19.701 -30.278 1.00 71.44 260 PRO A CA 1
ATOM 2056 C C . PRO A 1 260 ? -7.636 -18.789 -30.840 1.00 71.44 260 PRO A C 1
ATOM 2058 O O . PRO A 1 260 ? -8.030 -17.802 -30.232 1.00 71.44 260 PRO A O 1
ATOM 2061 N N . GLU A 1 261 ? -8.215 -19.149 -31.988 1.00 76.94 261 GLU A N 1
ATOM 2062 C CA . GLU A 1 261 ? -9.301 -18.356 -32.589 1.00 76.94 261 GLU A CA 1
ATOM 2063 C C . GLU A 1 261 ? -10.585 -18.349 -31.748 1.00 76.94 261 GLU A C 1
ATOM 2065 O O . GLU A 1 261 ? -11.362 -17.397 -31.836 1.00 76.94 261 GLU A O 1
ATOM 2070 N N . LYS A 1 262 ? -10.815 -19.405 -30.957 1.00 79.12 262 LYS A N 1
ATOM 2071 C CA . LYS A 1 262 ? -11.972 -19.577 -30.074 1.00 79.12 262 LYS A CA 1
ATOM 2072 C C . LYS A 1 262 ? -11.534 -20.100 -28.712 1.00 79.12 262 LYS A C 1
ATOM 2074 O O . LYS A 1 262 ? -10.669 -20.969 -28.632 1.00 79.12 262 LYS A O 1
ATOM 2079 N N . VAL A 1 263 ? -12.179 -19.621 -27.652 1.00 77.69 263 VAL A N 1
ATOM 2080 C CA . VAL A 1 263 ? -11.873 -20.025 -26.270 1.00 77.69 263 VAL A CA 1
ATOM 2081 C C . VAL A 1 263 ? -13.122 -20.549 -25.569 1.00 77.69 263 VAL A C 1
ATOM 2083 O O . VAL A 1 263 ? -14.170 -19.908 -25.566 1.00 77.69 263 VAL A O 1
ATOM 2086 N N . LEU A 1 264 ? -13.011 -21.715 -24.936 1.00 78.12 264 LEU A N 1
ATOM 2087 C CA . LEU A 1 264 ? -14.052 -22.282 -24.081 1.00 78.12 264 LEU A CA 1
ATOM 2088 C C . LEU A 1 264 ? -13.614 -22.188 -22.619 1.00 78.12 264 LEU A C 1
ATOM 2090 O O . LEU A 1 264 ? -12.631 -22.805 -22.218 1.00 78.12 264 LEU A O 1
ATOM 2094 N N . LEU A 1 265 ? -14.373 -21.448 -21.817 1.00 76.94 265 LEU A N 1
ATOM 2095 C CA . LEU A 1 265 ? -14.182 -21.310 -20.379 1.00 76.94 265 LEU A CA 1
ATOM 2096 C C . LEU A 1 265 ? -15.230 -22.148 -19.649 1.00 76.94 265 LEU A C 1
ATOM 2098 O O . LEU A 1 265 ? -16.435 -21.979 -19.843 1.00 76.94 265 LEU A O 1
ATOM 2102 N N . LEU A 1 266 ? -14.779 -23.051 -18.782 1.00 77.81 266 LEU A N 1
ATOM 2103 C CA . LEU A 1 266 ? -15.657 -23.891 -17.972 1.00 77.81 266 LEU A CA 1
ATOM 2104 C C . LEU A 1 266 ? -15.663 -23.377 -16.534 1.00 77.81 266 LEU A C 1
ATOM 2106 O O . LEU A 1 266 ? -14.618 -23.282 -15.896 1.00 77.81 266 LEU A O 1
ATOM 2110 N N . THR A 1 267 ? -16.843 -23.067 -16.008 1.00 75.25 267 THR A N 1
ATOM 2111 C CA . THR A 1 267 ? -17.013 -22.535 -14.651 1.00 75.25 267 THR A CA 1
ATOM 2112 C C . THR A 1 267 ? -17.954 -23.404 -13.824 1.00 75.25 267 THR A C 1
ATOM 2114 O O . THR A 1 267 ? -18.844 -24.069 -14.354 1.00 75.25 267 THR A O 1
ATOM 2117 N N . LYS A 1 268 ? -17.777 -23.405 -12.502 1.00 78.88 268 LYS A N 1
ATOM 2118 C CA . LYS A 1 268 ? -18.633 -24.135 -11.557 1.00 78.88 268 LYS A CA 1
ATOM 2119 C C . LYS A 1 268 ? -19.437 -23.164 -10.708 1.00 78.88 268 LYS A C 1
ATOM 2121 O O . LYS A 1 268 ? -19.027 -22.032 -10.462 1.00 78.88 268 LYS A O 1
ATOM 2126 N N . LYS A 1 269 ? -20.577 -23.635 -10.197 1.00 73.25 269 LYS A N 1
ATOM 2127 C CA . LYS A 1 269 ? -21.391 -22.866 -9.251 1.00 73.25 269 LYS A CA 1
ATOM 2128 C C . LYS A 1 269 ? -20.607 -22.626 -7.958 1.00 73.25 269 LYS A C 1
ATOM 2130 O O . LYS A 1 269 ? -20.480 -23.525 -7.132 1.00 73.25 269 LYS A O 1
ATOM 2135 N N . CYS A 1 270 ? -20.186 -21.384 -7.754 1.00 67.50 270 CYS A N 1
ATOM 2136 C CA . CYS A 1 270 ? -19.570 -20.911 -6.520 1.00 67.50 270 CYS A CA 1
ATOM 2137 C C . CYS A 1 270 ? -20.347 -19.692 -6.022 1.00 67.50 270 CYS A C 1
ATOM 2139 O O . CYS A 1 270 ? -20.511 -18.711 -6.753 1.00 67.50 270 CYS A O 1
ATOM 2141 N N . ARG A 1 271 ? -20.850 -19.747 -4.782 1.00 56.69 271 ARG A N 1
ATOM 2142 C CA . ARG A 1 271 ? -21.658 -18.666 -4.196 1.00 56.69 271 ARG A CA 1
ATOM 2143 C C . ARG A 1 271 ? -20.852 -17.359 -4.221 1.00 56.69 271 ARG A C 1
ATOM 2145 O O . ARG A 1 271 ? -19.798 -17.281 -3.605 1.00 56.69 271 ARG A O 1
ATOM 2152 N N . GLY A 1 272 ? -21.337 -16.361 -4.962 1.00 58.53 272 GLY A N 1
ATOM 2153 C CA . GLY A 1 272 ? -20.687 -15.051 -5.119 1.00 58.53 272 GLY A CA 1
ATOM 2154 C C . GLY A 1 272 ? -19.624 -14.951 -6.225 1.00 58.53 272 GLY A C 1
ATOM 2155 O O . GLY A 1 272 ? -19.306 -13.840 -6.631 1.00 58.53 272 GLY A O 1
ATOM 2156 N N . PHE A 1 273 ? -19.123 -16.068 -6.763 1.00 62.12 273 PHE A N 1
ATOM 2157 C CA . PHE A 1 273 ? -18.092 -16.066 -7.813 1.00 62.12 273 PHE A CA 1
ATOM 2158 C C . PHE A 1 273 ? -18.649 -16.376 -9.208 1.00 62.12 273 PHE A C 1
ATOM 2160 O O . PHE A 1 273 ? -18.172 -15.812 -10.186 1.00 62.12 273 PHE A O 1
ATOM 2167 N N . ALA A 1 274 ? -19.691 -17.207 -9.310 1.00 74.06 274 ALA A N 1
ATOM 2168 C CA . ALA A 1 274 ? -20.377 -17.484 -10.572 1.00 74.06 274 ALA A CA 1
ATOM 2169 C C . ALA A 1 274 ? -21.859 -17.816 -10.342 1.00 74.06 274 ALA A C 1
ATOM 2171 O O . ALA A 1 274 ? -22.197 -18.709 -9.556 1.00 74.06 274 ALA A O 1
ATOM 2172 N N . LYS A 1 275 ? -22.760 -17.122 -11.049 1.00 80.19 275 LYS A N 1
ATOM 2173 C CA . LYS A 1 275 ? -24.199 -17.411 -11.058 1.00 80.19 275 LYS A CA 1
ATOM 2174 C C . LYS A 1 275 ? -24.519 -18.389 -12.194 1.00 80.19 275 LYS A C 1
ATOM 2176 O O 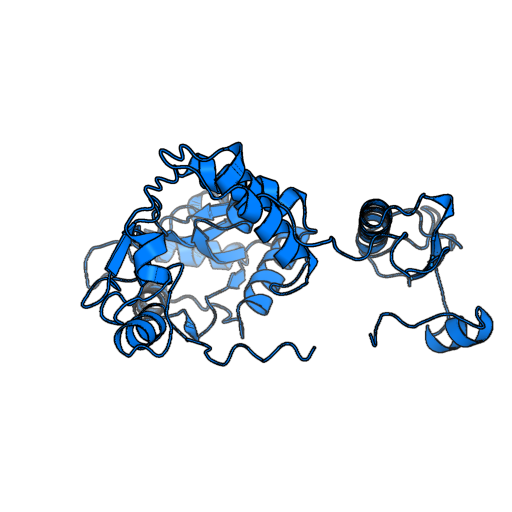. LYS A 1 275 ? -24.808 -17.990 -13.316 1.00 80.19 275 LYS A O 1
ATOM 2181 N N . CYS A 1 276 ? -24.488 -19.680 -11.868 1.00 86.25 276 CYS A N 1
ATOM 2182 C CA . CYS A 1 276 ? -24.860 -20.785 -12.767 1.00 86.25 276 CYS A CA 1
ATOM 2183 C C . CYS A 1 276 ? -26.320 -21.251 -12.608 1.00 86.25 276 CYS A C 1
ATOM 2185 O O . CYS A 1 276 ? -26.667 -22.369 -12.982 1.00 86.25 276 CYS A O 1
ATOM 2187 N N . VAL A 1 277 ? -27.165 -20.428 -11.983 1.00 83.19 277 VAL A N 1
ATOM 2188 C CA . VAL A 1 277 ? -28.597 -20.692 -11.794 1.00 83.19 277 VAL A CA 1
ATOM 2189 C C . VAL A 1 277 ? -29.402 -19.415 -12.018 1.00 83.19 277 VAL A C 1
ATOM 2191 O O . VAL A 1 277 ? -28.946 -18.345 -11.620 1.00 83.19 277 VAL A O 1
ATOM 2194 N N . ALA A 1 278 ? -30.586 -19.521 -12.612 1.00 82.19 278 ALA A N 1
ATOM 2195 C CA . ALA A 1 278 ? -31.553 -18.433 -12.720 1.00 82.19 278 ALA A CA 1
ATOM 2196 C C . ALA A 1 278 ? -32.152 -18.071 -11.347 1.00 82.19 278 ALA A C 1
ATOM 2198 O O . ALA A 1 278 ? -31.981 -18.798 -10.363 1.00 82.19 278 ALA A O 1
ATOM 2199 N N . ASP A 1 279 ? -32.900 -16.965 -11.280 1.00 79.25 279 ASP A N 1
ATOM 2200 C CA . ASP A 1 279 ? -33.517 -16.479 -10.031 1.00 79.25 279 ASP A CA 1
ATOM 2201 C C . ASP A 1 279 ? -34.540 -17.465 -9.446 1.00 79.25 279 ASP A C 1
ATOM 2203 O O . ASP A 1 279 ? -34.716 -17.542 -8.233 1.00 79.25 279 ASP A O 1
ATOM 2207 N N . ASN A 1 280 ? -35.160 -18.286 -10.297 1.00 85.31 280 ASN A N 1
ATOM 2208 C CA . ASN A 1 280 ? -36.060 -19.366 -9.890 1.00 85.31 280 ASN A CA 1
ATOM 2209 C C . ASN A 1 280 ? -35.326 -20.668 -9.495 1.00 85.31 280 ASN A C 1
ATOM 2211 O O . ASN A 1 280 ? -35.967 -21.693 -9.280 1.00 85.31 280 ASN A O 1
ATOM 2215 N N . GLY A 1 281 ? -33.990 -20.654 -9.435 1.00 81.75 281 GLY A N 1
ATOM 2216 C CA . GLY A 1 281 ? -33.161 -21.807 -9.079 1.00 81.75 281 GLY A CA 1
ATOM 2217 C C . GLY A 1 281 ? -32.856 -22.776 -10.225 1.00 81.75 281 GLY A C 1
ATOM 2218 O O . GLY A 1 281 ? -32.112 -23.734 -10.007 1.00 81.75 281 GLY A O 1
ATOM 2219 N N . THR A 1 282 ? -33.369 -22.533 -11.434 1.00 86.62 282 THR A N 1
ATOM 2220 C CA . THR A 1 282 ? -33.103 -23.380 -12.611 1.00 86.62 282 THR A CA 1
ATOM 2221 C C . THR A 1 282 ? -31.627 -23.315 -12.988 1.00 86.62 282 THR A C 1
ATOM 2223 O O . THR A 1 282 ? -31.052 -22.231 -13.031 1.00 86.62 282 THR A O 1
ATOM 2226 N N .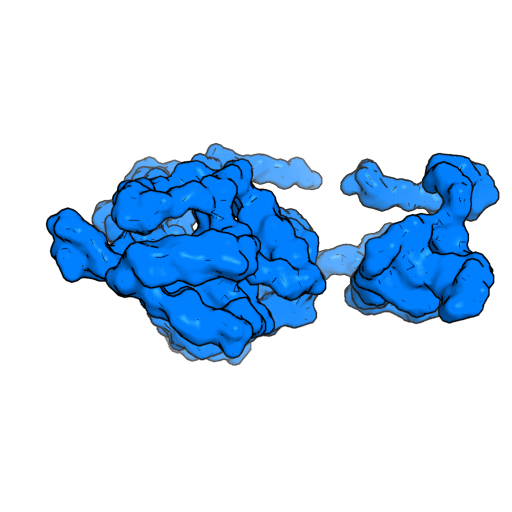 LEU A 1 283 ? -31.004 -24.462 -13.261 1.00 83.75 283 LEU A N 1
ATOM 2227 C CA . LEU A 1 283 ? -29.621 -24.517 -13.738 1.00 83.75 283 LEU A CA 1
ATOM 2228 C C . LEU A 1 283 ? -29.499 -23.854 -15.112 1.00 83.75 283 LEU A C 1
ATOM 2230 O O . LEU A 1 283 ? -30.373 -24.010 -15.962 1.00 83.75 283 LEU A O 1
ATOM 2234 N N . LEU A 1 284 ? -28.406 -23.130 -15.322 1.00 82.00 284 LEU A N 1
ATOM 2235 C CA . LEU A 1 284 ? -28.108 -22.483 -16.592 1.00 82.00 284 LEU A CA 1
ATOM 2236 C C . LEU A 1 284 ? -26.979 -23.219 -17.307 1.00 82.00 284 LEU A C 1
ATOM 2238 O O . LEU A 1 284 ? -26.010 -23.625 -16.670 1.00 82.00 284 LEU A O 1
ATOM 2242 N N . GLU A 1 285 ? -27.070 -23.330 -18.632 1.00 81.94 285 GLU A N 1
ATOM 2243 C CA . GLU A 1 285 ? -25.955 -23.821 -19.451 1.00 81.94 285 GLU A CA 1
ATOM 2244 C C . GLU A 1 285 ? -24.835 -22.773 -19.549 1.00 81.94 285 GLU A C 1
ATOM 2246 O O . GLU A 1 285 ? -23.651 -23.108 -19.481 1.00 81.94 285 GLU A O 1
ATOM 2251 N N . GLN A 1 286 ? -25.205 -21.494 -19.653 1.00 84.38 286 GLN A N 1
ATOM 2252 C CA . GLN A 1 286 ? -24.281 -20.363 -19.642 1.00 84.38 286 GLN A CA 1
ATOM 2253 C C . GLN A 1 286 ? -24.488 -19.526 -18.378 1.00 84.38 286 GLN A C 1
ATOM 2255 O O . GLN A 1 286 ? -25.629 -19.236 -18.013 1.00 84.38 286 GLN A O 1
ATOM 2260 N N . PRO A 1 287 ? -23.415 -19.099 -17.702 1.00 82.50 287 PRO A N 1
ATOM 2261 C CA . PRO A 1 287 ? -23.551 -18.233 -16.549 1.00 82.50 287 PRO A CA 1
ATOM 2262 C C . PRO A 1 287 ? -24.053 -16.854 -16.983 1.00 82.50 287 PRO A C 1
ATOM 2264 O O . PRO A 1 287 ? -23.524 -16.240 -17.912 1.00 82.50 287 PRO A O 1
ATOM 2267 N N . GLU A 1 288 ? -25.040 -16.323 -16.265 1.00 76.38 288 GLU A N 1
ATOM 2268 C CA . GLU A 1 288 ? -25.522 -14.970 -16.538 1.00 76.38 288 GLU A CA 1
ATOM 2269 C C . GLU A 1 288 ? -24.493 -13.923 -16.083 1.00 76.38 288 GLU A C 1
ATOM 2271 O O . GLU A 1 288 ? -24.138 -13.037 -16.862 1.00 76.38 288 GLU A O 1
ATOM 2276 N N . ARG A 1 289 ? -24.035 -13.997 -14.820 1.00 71.12 289 ARG A N 1
ATOM 2277 C CA . ARG A 1 289 ? -23.262 -12.940 -14.121 1.00 71.12 289 ARG A CA 1
ATOM 2278 C C . ARG A 1 289 ? -22.443 -13.521 -12.960 1.00 71.12 289 ARG A C 1
ATOM 2280 O O . ARG A 1 289 ? -22.679 -14.660 -12.546 1.00 71.12 289 ARG A O 1
ATOM 2287 N N . GLY A 1 290 ? -21.548 -12.740 -12.366 1.00 69.12 290 GLY A N 1
ATOM 2288 C CA . GLY A 1 290 ? -20.828 -13.101 -11.141 1.00 69.12 290 GLY A CA 1
ATOM 2289 C C . GLY A 1 290 ? -19.348 -12.772 -11.244 1.00 69.12 290 GLY A C 1
ATOM 2290 O O . GLY A 1 290 ? -18.810 -12.744 -12.343 1.00 69.12 290 GLY A O 1
ATOM 2291 N N . TYR A 1 291 ? -18.694 -12.575 -10.096 1.00 59.72 291 TYR A N 1
ATOM 2292 C CA . TYR A 1 291 ? -17.347 -12.003 -10.019 1.00 59.72 291 TYR A CA 1
ATOM 2293 C C . TYR A 1 291 ? -16.350 -12.592 -11.037 1.00 59.72 291 TYR A C 1
ATOM 2295 O O . TYR A 1 291 ? -15.741 -11.844 -11.791 1.00 59.72 291 TYR A O 1
ATOM 2303 N N . ALA A 1 292 ? -16.230 -13.921 -11.123 1.00 66.00 292 ALA A N 1
ATOM 2304 C CA . ALA A 1 292 ? -15.318 -14.568 -12.066 1.00 66.00 292 ALA A CA 1
ATOM 2305 C C . ALA A 1 292 ? -15.784 -14.432 -13.527 1.00 66.00 292 ALA A C 1
ATOM 2307 O O . ALA A 1 292 ? -14.969 -14.275 -14.424 1.00 66.00 292 ALA A O 1
ATOM 2308 N N . ILE A 1 293 ? -17.094 -14.477 -13.778 1.00 77.62 293 ILE A N 1
ATOM 2309 C CA . ILE A 1 293 ? -17.687 -14.421 -15.125 1.00 77.62 293 ILE A CA 1
ATOM 2310 C C . ILE A 1 293 ? -17.497 -13.048 -15.748 1.00 77.62 293 ILE A C 1
ATOM 2312 O O . ILE A 1 293 ? -17.112 -12.943 -16.910 1.00 77.62 293 ILE A O 1
ATOM 2316 N N . ASP A 1 294 ? -17.758 -12.011 -14.960 1.00 74.81 294 ASP A N 1
ATOM 2317 C CA . ASP A 1 294 ? -17.634 -10.627 -15.394 1.00 74.81 294 ASP A CA 1
ATOM 2318 C C . ASP A 1 294 ? -16.151 -10.288 -15.635 1.00 74.81 294 ASP A C 1
ATOM 2320 O O . ASP A 1 294 ? -15.808 -9.739 -16.678 1.00 74.81 294 ASP A O 1
ATOM 2324 N N . HIS A 1 295 ? -15.261 -10.771 -14.761 1.00 66.75 295 HIS A N 1
ATOM 2325 C CA . HIS A 1 295 ? -13.811 -10.648 -14.916 1.00 66.75 295 HIS A CA 1
ATOM 2326 C C . HIS A 1 295 ? -13.279 -11.385 -16.159 1.00 66.75 295 HIS A C 1
ATOM 2328 O O . HIS A 1 295 ? -12.476 -10.837 -16.910 1.00 66.75 295 HIS A O 1
ATOM 2334 N N . TYR A 1 296 ? -13.735 -12.614 -16.431 1.00 77.25 296 TYR A N 1
ATOM 2335 C CA . TYR A 1 296 ? -13.328 -13.332 -17.643 1.00 77.25 296 TYR A CA 1
ATOM 2336 C C . TYR A 1 296 ? -13.754 -12.594 -18.912 1.00 77.25 296 TYR A C 1
ATOM 2338 O O . TYR A 1 296 ? -12.959 -12.480 -19.838 1.00 77.25 296 TYR A O 1
ATOM 2346 N N . ARG A 1 297 ? -14.981 -12.064 -18.963 1.00 76.81 297 ARG A N 1
ATOM 2347 C CA . ARG A 1 297 ? -15.455 -11.277 -20.115 1.00 76.81 297 ARG A CA 1
ATOM 2348 C C . ARG A 1 297 ? -14.577 -10.050 -20.364 1.00 76.81 297 ARG A C 1
ATOM 2350 O O . ARG A 1 297 ? -14.277 -9.736 -21.516 1.00 76.81 297 ARG A O 1
ATOM 2357 N N . GLU A 1 298 ? -14.140 -9.392 -19.296 1.00 66.38 298 GLU A N 1
ATOM 2358 C CA . GLU A 1 298 ? -13.229 -8.251 -19.360 1.00 66.38 298 GLU A CA 1
ATOM 2359 C C . GLU A 1 298 ? -11.843 -8.655 -19.884 1.00 66.38 298 GLU A C 1
ATOM 2361 O O . GLU A 1 298 ? -11.389 -8.082 -20.872 1.00 66.38 298 GLU A O 1
ATOM 2366 N N . ILE A 1 299 ? -11.228 -9.718 -19.344 1.00 66.69 299 ILE A N 1
ATOM 2367 C CA . ILE A 1 299 ? -9.954 -10.262 -19.857 1.00 66.69 299 ILE A CA 1
ATOM 2368 C C . ILE A 1 299 ? -10.056 -10.610 -21.347 1.00 66.69 299 ILE A C 1
ATOM 2370 O O . ILE A 1 299 ? -9.184 -10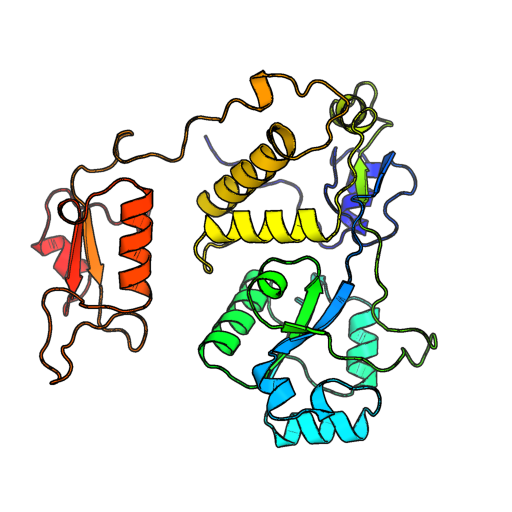.243 -22.131 1.00 66.69 299 ILE A O 1
ATOM 2374 N N . MET A 1 300 ? -11.121 -11.297 -21.765 1.00 77.19 300 MET A N 1
ATOM 2375 C CA . MET A 1 300 ? -11.298 -11.692 -23.167 1.00 77.19 300 MET A CA 1
ATOM 2376 C C . MET A 1 300 ? -11.435 -10.475 -24.087 1.00 77.19 300 MET A C 1
ATOM 2378 O O . MET A 1 300 ? -10.860 -10.454 -25.175 1.00 77.19 300 MET A O 1
ATOM 2382 N N . THR A 1 301 ? -12.117 -9.430 -23.618 1.00 71.81 301 THR A N 1
ATOM 2383 C CA . THR A 1 301 ? -12.210 -8.150 -24.331 1.00 71.81 301 THR A CA 1
ATOM 2384 C C . THR A 1 301 ? -10.835 -7.489 -24.460 1.00 71.81 301 THR A C 1
ATOM 2386 O O . THR A 1 301 ? -10.468 -7.051 -25.551 1.00 71.81 301 THR A O 1
ATOM 2389 N N . LEU A 1 302 ? -10.038 -7.480 -23.387 1.00 58.09 302 LEU A N 1
ATOM 2390 C CA . LEU A 1 302 ? -8.670 -6.946 -23.389 1.00 58.09 302 LEU A CA 1
ATOM 2391 C C . LEU A 1 302 ? -7.741 -7.724 -24.338 1.00 58.09 302 LEU A C 1
ATOM 2393 O O . LEU A 1 302 ? -6.901 -7.125 -25.007 1.00 58.09 302 LEU A O 1
ATOM 2397 N N . LEU A 1 303 ? -7.948 -9.036 -24.480 1.00 65.88 303 LEU A N 1
ATOM 2398 C CA . LEU A 1 303 ? -7.239 -9.895 -25.438 1.00 65.88 303 LEU A CA 1
ATOM 2399 C C . LEU A 1 303 ? -7.760 -9.785 -26.888 1.00 65.88 303 LEU A C 1
ATOM 2401 O O . LEU A 1 303 ? -7.260 -10.490 -27.768 1.00 65.88 303 LEU A O 1
ATOM 2405 N N . ARG A 1 304 ? -8.723 -8.888 -27.158 1.00 72.50 304 ARG A N 1
ATOM 2406 C CA . ARG A 1 304 ? -9.374 -8.655 -28.466 1.00 72.50 304 ARG A CA 1
ATOM 2407 C C . ARG A 1 304 ? -10.244 -9.811 -28.976 1.00 72.50 304 ARG A C 1
ATOM 2409 O O . ARG A 1 304 ? -10.417 -9.976 -30.184 1.00 72.50 304 ARG A O 1
ATOM 2416 N N . TYR A 1 305 ? -10.820 -10.600 -28.076 1.00 77.62 305 TYR A N 1
ATOM 2417 C CA . TYR A 1 305 ? -11.887 -11.535 -28.429 1.00 77.62 305 TYR A CA 1
ATOM 2418 C C . TYR A 1 305 ? -13.227 -10.793 -28.461 1.00 77.62 305 TYR A C 1
ATOM 2420 O O . TYR A 1 305 ? -13.587 -10.104 -27.505 1.00 77.62 305 TYR A O 1
ATOM 2428 N N . ALA A 1 306 ? -13.996 -10.947 -29.541 1.00 85.19 306 ALA A N 1
ATOM 2429 C CA . ALA A 1 306 ? -15.392 -10.526 -29.557 1.00 85.19 306 ALA A CA 1
ATOM 2430 C C . ALA A 1 306 ? -16.233 -11.458 -28.659 1.00 85.19 306 ALA A C 1
ATOM 2432 O O . ALA A 1 306 ? -15.815 -12.588 -28.400 1.00 85.19 306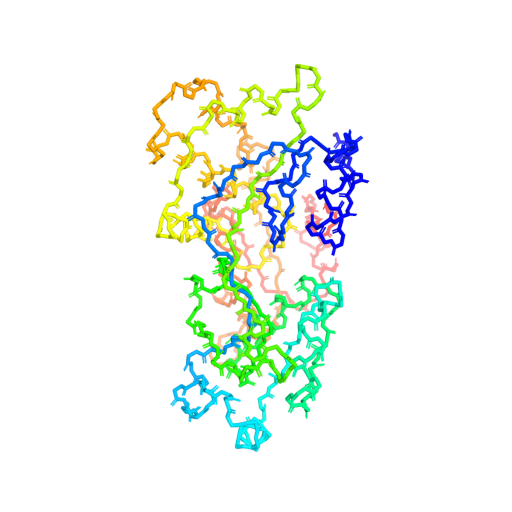 ALA A O 1
ATOM 2433 N N . PRO A 1 307 ? -17.436 -11.045 -28.210 1.00 83.50 307 PRO A N 1
ATOM 2434 C CA . PRO A 1 307 ? -18.328 -11.910 -27.430 1.00 83.50 307 PRO A CA 1
ATOM 2435 C C . PRO A 1 307 ? -18.608 -13.275 -28.077 1.00 83.50 307 PRO A C 1
ATOM 2437 O O . PRO A 1 307 ? -18.758 -14.262 -27.369 1.00 83.50 307 PRO A O 1
ATOM 2440 N N . ASP A 1 308 ? -18.605 -13.347 -29.411 1.00 86.69 308 ASP A N 1
ATOM 2441 C CA . ASP A 1 308 ? -18.807 -14.592 -30.161 1.00 86.69 308 ASP A CA 1
ATOM 2442 C C . ASP A 1 308 ? -17.531 -15.446 -30.287 1.00 86.69 308 ASP A C 1
ATOM 2444 O O . A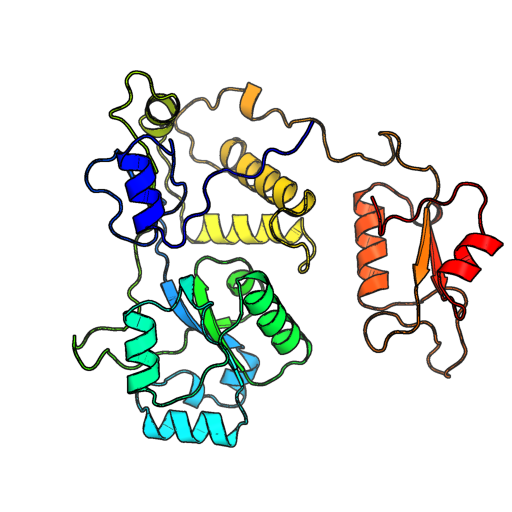SP A 1 308 ? -17.570 -16.566 -30.805 1.00 86.69 308 ASP A O 1
ATOM 2448 N N . ASP A 1 309 ? -16.373 -14.939 -29.857 1.00 83.31 309 ASP A N 1
ATOM 2449 C CA . ASP A 1 309 ? -15.088 -15.642 -29.912 1.00 83.31 309 ASP A CA 1
ATOM 2450 C C . ASP A 1 309 ? -14.786 -16.477 -28.676 1.00 83.31 309 ASP A C 1
ATOM 2452 O O . ASP A 1 309 ? -13.827 -17.250 -28.663 1.00 83.31 309 ASP A O 1
ATOM 2456 N N . TYR A 1 310 ? -15.621 -16.378 -27.651 1.00 84.62 310 TYR A N 1
ATOM 2457 C CA . TYR A 1 310 ? -15.489 -17.208 -26.476 1.00 84.62 310 TYR A CA 1
ATOM 2458 C C . TYR A 1 310 ? -16.835 -17.659 -25.945 1.00 84.62 310 TYR A C 1
ATOM 2460 O O . TYR A 1 310 ? -17.861 -17.007 -26.104 1.00 84.62 310 TYR A O 1
ATOM 2468 N N . LEU A 1 311 ? -16.818 -18.809 -25.287 1.00 82.06 311 LEU A N 1
ATOM 2469 C CA . LEU A 1 311 ? -17.990 -19.388 -24.664 1.00 82.06 311 LEU A CA 1
ATOM 2470 C C . LEU A 1 311 ? -17.679 -19.674 -23.206 1.00 82.06 311 LEU A C 1
ATOM 2472 O O . LEU A 1 311 ? -16.683 -20.322 -22.903 1.00 82.06 311 LEU A O 1
ATOM 2476 N N . ILE A 1 312 ? -18.549 -19.226 -22.305 1.00 84.00 312 ILE A N 1
ATOM 2477 C CA . ILE A 1 312 ? -18.468 -19.584 -20.891 1.00 84.00 312 ILE A CA 1
ATOM 2478 C C . ILE A 1 312 ? -19.600 -20.566 -20.603 1.00 84.00 312 ILE A C 1
ATOM 2480 O O . ILE A 1 312 ? -20.767 -20.222 -20.779 1.00 84.00 312 ILE A O 1
ATOM 2484 N N . LYS A 1 313 ? -19.274 -21.788 -20.174 1.00 82.75 313 LYS A N 1
ATOM 2485 C CA . LYS A 1 313 ? -20.266 -22.806 -19.803 1.00 82.75 313 LYS A CA 1
ATOM 2486 C C . LYS A 1 313 ? -20.206 -23.134 -18.323 1.00 82.75 313 LYS A C 1
ATOM 2488 O O . LYS A 1 313 ? -19.129 -23.295 -17.749 1.00 82.75 313 LYS A O 1
ATOM 2493 N N . CYS A 1 314 ? -21.376 -23.292 -17.723 1.00 83.69 314 CYS A N 1
ATOM 2494 C CA . CYS A 1 314 ? -21.502 -23.879 -16.401 1.00 83.69 314 CYS A CA 1
ATOM 2495 C C . CYS A 1 314 ? -21.377 -25.401 -16.506 1.00 83.69 314 CYS A C 1
ATOM 2497 O O . CYS A 1 314 ? -22.079 -26.038 -17.289 1.00 83.69 314 CYS A O 1
ATOM 2499 N N . VAL A 1 315 ? -20.481 -25.988 -15.714 1.00 79.38 315 VAL A N 1
ATOM 2500 C CA . VAL A 1 315 ? -20.277 -27.440 -15.663 1.00 79.38 315 VAL A CA 1
ATOM 2501 C C . VAL A 1 315 ? -20.608 -28.001 -14.286 1.00 79.38 315 VAL A C 1
ATOM 2503 O O . VAL A 1 315 ? -20.332 -27.389 -13.251 1.00 79.38 315 VAL A O 1
ATOM 2506 N N . HIS A 1 316 ? -21.203 -29.194 -14.291 1.00 69.19 316 HIS A N 1
ATOM 2507 C CA . HIS A 1 316 ? -21.603 -29.926 -13.086 1.00 69.19 316 HIS A CA 1
ATOM 2508 C C . HIS A 1 316 ? -20.694 -31.118 -12.776 1.00 69.19 316 HIS A C 1
ATOM 2510 O O . HIS A 1 316 ? -20.618 -31.551 -11.628 1.00 69.19 316 HIS A O 1
ATOM 2516 N N . GLU A 1 317 ? -19.974 -31.619 -13.777 1.00 66.88 317 GLU A N 1
ATOM 2517 C CA . GLU A 1 317 ? -19.026 -32.716 -13.620 1.00 66.88 317 GLU A CA 1
ATOM 2518 C C . GLU A 1 317 ? -17.633 -32.211 -13.211 1.00 66.88 317 GLU A C 1
ATOM 2520 O O . GLU A 1 317 ? -17.349 -31.008 -13.156 1.00 66.88 317 GLU A O 1
ATOM 2525 N N . SER A 1 318 ? -16.730 -33.142 -12.894 1.00 65.31 318 SER A N 1
ATOM 2526 C CA . SER A 1 318 ? -15.329 -32.781 -12.682 1.00 65.31 318 SER A CA 1
ATOM 2527 C C . SER A 1 318 ? -14.762 -32.131 -13.951 1.00 65.31 318 SER A C 1
ATOM 2529 O O . SER A 1 318 ? -15.054 -32.566 -15.064 1.00 65.31 318 SER A O 1
ATOM 2531 N N . THR A 1 319 ? -13.926 -31.102 -13.792 1.00 57.50 319 THR A N 1
ATOM 2532 C CA . THR A 1 319 ? -13.320 -30.371 -14.917 1.00 57.50 319 THR A CA 1
ATOM 2533 C C . THR A 1 319 ? -12.567 -31.328 -15.846 1.00 57.50 319 THR A C 1
ATOM 2535 O O . THR A 1 319 ? -12.642 -31.201 -17.060 1.00 57.50 319 THR A O 1
ATOM 2538 N N . LYS A 1 320 ? -11.946 -32.369 -15.272 1.00 58.28 320 LYS A N 1
ATOM 2539 C CA . LYS A 1 320 ? -11.265 -33.447 -15.995 1.00 58.28 320 LYS A CA 1
ATOM 2540 C C . LYS A 1 320 ? -12.198 -34.217 -16.938 1.00 58.28 320 LYS A C 1
ATOM 2542 O O . LYS A 1 320 ? -11.840 -34.447 -18.085 1.00 58.28 320 LYS A O 1
ATOM 2547 N N . GLN A 1 321 ? -13.393 -34.592 -16.478 1.00 62.41 321 GLN A N 1
ATOM 2548 C CA . GLN A 1 321 ? -14.362 -35.321 -17.303 1.00 62.41 321 GLN A CA 1
ATOM 2549 C C . GLN A 1 321 ? -14.959 -34.432 -18.400 1.00 62.41 321 GLN A C 1
ATOM 2551 O O . GLN A 1 321 ? -15.150 -34.891 -19.525 1.00 62.41 321 GLN A O 1
ATOM 2556 N N . ALA A 1 322 ? -15.176 -33.149 -18.100 1.00 60.50 322 ALA A N 1
ATOM 2557 C CA . ALA A 1 322 ? -15.651 -32.170 -19.072 1.00 60.50 322 ALA A CA 1
ATOM 2558 C C . ALA A 1 322 ? -14.623 -31.937 -20.196 1.00 60.50 322 ALA A C 1
ATOM 2560 O O . ALA A 1 322 ? -14.979 -31.988 -21.369 1.00 60.50 322 ALA A O 1
ATOM 2561 N N . VAL A 1 323 ? -13.336 -31.771 -19.869 1.00 59.03 323 VAL A N 1
ATOM 2562 C CA . VAL A 1 323 ? -12.262 -31.612 -20.871 1.00 59.03 323 VAL A CA 1
ATOM 2563 C C . VAL A 1 323 ? -12.151 -32.850 -21.771 1.00 59.03 323 VAL A C 1
ATOM 2565 O O . VAL A 1 323 ? -12.097 -32.716 -22.990 1.00 59.03 323 VAL A O 1
ATOM 2568 N N . LEU A 1 324 ? -12.217 -34.055 -21.190 1.00 56.84 324 LEU A N 1
ATOM 2569 C CA . LEU A 1 324 ? -12.170 -35.322 -21.935 1.00 56.84 324 LEU A CA 1
ATOM 2570 C C . LEU A 1 324 ? -13.356 -35.523 -22.892 1.00 56.84 324 LEU A C 1
ATOM 2572 O O . LEU A 1 324 ? -13.211 -36.199 -23.907 1.00 56.84 324 LEU A O 1
ATOM 2576 N N . THR A 1 325 ? -14.526 -34.968 -22.569 1.00 55.28 325 THR A N 1
ATOM 2577 C CA . THR A 1 325 ? -15.757 -35.134 -23.362 1.00 55.28 325 THR A CA 1
ATOM 2578 C C . THR A 1 325 ? -15.985 -34.023 -24.383 1.00 55.28 325 THR A C 1
ATOM 2580 O O . THR A 1 325 ? -16.691 -34.249 -25.363 1.00 55.28 325 THR A O 1
ATOM 2583 N N . THR A 1 326 ? -15.395 -32.839 -24.187 1.00 52.97 326 THR A N 1
ATOM 2584 C CA . THR A 1 326 ? -15.688 -31.641 -24.996 1.00 52.97 326 THR A CA 1
ATOM 2585 C C . THR A 1 326 ? -14.560 -31.160 -25.906 1.00 52.97 326 THR A C 1
ATOM 2587 O O . THR A 1 326 ? -14.805 -30.239 -26.683 1.00 52.97 326 THR A O 1
ATOM 2590 N N . GLY A 1 327 ? -13.365 -31.767 -25.911 1.00 48.56 327 GLY A N 1
ATOM 2591 C CA . GLY A 1 327 ? -12.346 -31.308 -26.859 1.00 48.56 327 GLY A CA 1
ATOM 2592 C C . GLY A 1 327 ? -11.171 -32.231 -27.146 1.00 48.56 327 GLY A C 1
ATOM 2593 O O . GLY A 1 327 ? -10.355 -32.535 -26.282 1.00 48.56 327 GLY A O 1
ATOM 2594 N N . TRP A 1 328 ? -11.006 -32.539 -28.431 1.00 39.44 328 TRP A N 1
ATOM 2595 C CA . TRP A 1 328 ? -9.681 -32.610 -29.045 1.00 39.44 328 TRP A CA 1
ATOM 2596 C C . TRP A 1 328 ? -9.167 -31.168 -29.218 1.00 39.44 328 TRP A C 1
ATOM 2598 O O . TRP A 1 328 ? -9.883 -30.339 -29.772 1.00 39.44 328 TRP A O 1
ATOM 2608 N N . GLY A 1 329 ? -7.956 -30.857 -28.744 1.00 45.81 329 GLY A N 1
ATOM 2609 C CA . GLY A 1 329 ? -7.324 -29.540 -28.942 1.00 45.81 329 GLY A CA 1
ATOM 2610 C C . GLY A 1 329 ? -7.602 -28.467 -27.877 1.00 45.81 329 GLY A C 1
ATOM 2611 O O . GLY A 1 329 ? -7.241 -27.314 -28.091 1.00 45.81 329 GLY A O 1
ATOM 2612 N N . LEU A 1 330 ? -8.203 -28.811 -26.732 1.00 46.41 330 LEU A N 1
ATOM 2613 C CA . LEU A 1 330 ? -8.317 -27.893 -25.589 1.00 46.41 330 LEU A CA 1
ATOM 2614 C C . LEU A 1 330 ? -7.042 -27.943 -24.730 1.00 46.41 330 LEU A C 1
ATOM 2616 O O . LEU A 1 330 ? -6.641 -29.016 -24.280 1.00 46.41 330 LEU A O 1
ATOM 2620 N N . GLY A 1 331 ? -6.420 -26.784 -24.499 1.00 43.78 331 GLY A N 1
ATOM 2621 C CA . GLY A 1 331 ? -5.324 -26.612 -23.542 1.00 43.78 331 GLY A CA 1
ATOM 2622 C C . GLY A 1 331 ? -5.855 -26.208 -22.166 1.00 43.78 331 GLY A C 1
ATOM 2623 O O . GLY A 1 331 ? -6.706 -25.326 -22.063 1.00 43.78 331 GLY A O 1
ATOM 2624 N N . ASP A 1 332 ? -5.365 -26.857 -21.111 1.00 40.41 332 ASP A N 1
ATOM 2625 C CA . ASP A 1 332 ? -5.628 -26.457 -19.728 1.00 40.41 332 ASP A CA 1
ATOM 2626 C C . ASP A 1 332 ? -4.690 -25.301 -19.348 1.00 40.41 332 ASP A C 1
ATOM 2628 O O . ASP A 1 332 ? -3.488 -25.500 -19.179 1.00 40.41 332 ASP A O 1
ATOM 2632 N N . ALA A 1 333 ? -5.235 -24.089 -19.229 1.00 38.25 333 ALA A N 1
ATOM 2633 C CA . ALA A 1 333 ? -4.474 -22.900 -18.845 1.00 38.25 333 ALA A CA 1
ATOM 2634 C C . ALA A 1 333 ? -4.078 -22.880 -17.356 1.00 38.25 333 ALA A C 1
ATOM 2636 O O . ALA A 1 333 ? -3.353 -21.983 -16.941 1.00 38.25 333 ALA A O 1
ATOM 2637 N N . ALA A 1 334 ? -4.529 -23.843 -16.540 1.00 30.61 334 ALA A N 1
ATOM 2638 C CA . ALA A 1 334 ? -4.112 -23.936 -15.141 1.00 30.61 334 ALA A CA 1
ATOM 2639 C C . ALA A 1 334 ? -2.691 -24.508 -14.962 1.00 30.61 334 ALA A C 1
ATOM 2641 O O . ALA A 1 334 ? -2.171 -24.470 -13.851 1.00 30.61 334 ALA A O 1
ATOM 2642 N N . ASN A 1 335 ? -2.076 -25.047 -16.024 1.00 28.12 335 ASN A N 1
ATOM 2643 C CA . ASN A 1 335 ? -0.733 -25.647 -16.001 1.00 28.12 335 ASN A CA 1
ATOM 2644 C C . ASN A 1 335 ? 0.216 -25.073 -17.078 1.00 28.12 335 ASN A C 1
ATOM 2646 O O . ASN A 1 335 ? 1.148 -25.770 -17.485 1.00 28.12 335 ASN A O 1
ATOM 2650 N N . ALA A 1 336 ? -0.035 -23.854 -17.570 1.00 27.31 336 ALA A N 1
ATOM 2651 C CA . ALA A 1 336 ? 0.870 -23.145 -18.482 1.00 27.31 336 ALA A CA 1
ATOM 2652 C C . ALA A 1 336 ? 1.820 -22.216 -17.720 1.00 27.31 336 ALA A C 1
ATOM 2654 O O . ALA A 1 336 ? 1.333 -21.534 -16.789 1.00 27.31 336 ALA A O 1
#

pLDDT: mean 77.02, std 16.32, range [27.0, 98.31]

Nearest PDB structures (foldseek):
  4xz6-assembly2_B  TM=6.666E-01  e=3.572E-08  Ruegeria pomeroyi DSS-3
  7yle-assembly1_A  TM=6.893E-01  e=8.638E-07  Roseovarius nubinhibens ISM
  2reg-assembly2_B  TM=6.447E-01  e=2.054E-07  unclassified
  2rej-assembly2_B  TM=5.972E-01  e=1.349E-05  unclassified
  6wi0-assembly1_B  TM=3.994E-01  e=2.630E+00  Rattus norvegicus

Solvent-accessible surface area (backbone atoms only — not comparable to full-atom values): 19535 Å² total; per-residue (Å²): 130,83,81,72,72,75,93,74,86,63,74,41,47,59,58,43,39,51,33,18,62,71,67,79,34,62,66,44,77,70,24,82,53,91,52,55,75,87,37,42,65,46,63,50,56,42,59,37,34,54,48,44,32,30,43,48,73,48,33,73,74,40,58,68,68,43,46,37,60,52,46,70,62,32,52,52,50,40,63,77,62,62,43,44,41,36,38,46,26,71,72,69,45,48,74,54,48,54,51,49,41,62,72,56,72,60,81,56,49,64,29,85,38,68,70,51,41,51,50,54,52,50,54,34,59,76,68,67,52,49,47,38,31,51,46,58,36,86,44,60,66,61,72,74,43,67,53,42,76,40,43,67,42,55,33,88,88,75,71,41,63,64,55,60,76,32,67,25,26,28,36,31,31,58,82,47,84,86,31,66,61,38,70,53,54,71,77,56,74,72,74,43,50,68,65,58,49,51,52,42,44,50,58,22,52,75,62,35,66,96,79,63,50,91,83,36,68,57,46,51,48,22,50,49,51,37,51,43,47,35,72,71,71,68,52,82,60,92,59,85,70,59,74,72,77,75,51,79,76,84,72,76,74,38,49,91,58,85,47,72,86,62,47,82,44,81,42,56,78,34,95,78,36,28,36,32,46,47,96,89,65,47,77,33,63,49,50,82,47,34,57,55,51,53,49,49,55,48,53,38,44,76,35,68,43,53,80,89,31,45,46,60,33,41,50,89,67,58,69,70,60,49,48,73,73,73,44,90,90,71,79,71,75,91,79,112

Mean predicted aligned error: 13.71 Å

Sequence (336 aa):
MAVTEYPYQFNSSESAANAVRRGEVDILAECWTACTGGVSAKPLGLNGTEGIYMPDYVLKSVPPLADWTDVKTTRRALLRHGVHLIGPPAAWGGVPWQRLVAHLGLNFTIPQDDVHLITEVVESLKWQRPFAFYFWEPHSMTSIYKLQPVRLPNDPLTGKAFYQPTALWTVWNSQLANSTADVMLSDWVWSLGGEDLKQMIQNMMEQVSYWMPDGACAYELACENSAKKWLCELGSFRGSVPTGWCNLRKMWPCRDEGLPEKVLLLTKKCRGFAKCVADNGTLLEQPERGYAIDHYREIMTLLRYAPDDYLIKCVHESTKQAVLTTGWGLGDAANA

Foldseek 3Di:
DPPPDPPDDDLALQRVLVCQLVVVDFKDAKHQDPSPPNFDKDFQQFWKWKAKKWAPVLCVVPVVCLECQPLVVNVVSCVVQVAAAAEEAPSVCDPLNVLQCVVSVDDHDHAPHPLRQLVVVVVCVVVVPHYMYIDMPPDLCVLPGRMDGRHGHCRPVPNHRSIDTGGMMMTGHPVPVPSVCCVPVVPDDFNDDSVNVSVLSVQLPVQDDPNQDPVNVSNVVSVLVSVLCAVPPVTPDPDDPPPVSNDDDDDDQACVRPNDQAEEAEDEDDVQAFQQADPVRHGHQATPDHNPNVVVVVVCVVSVHDPVRYGYGYDDDDPVVVDVVPDDPDDDPVVD